Protein AF-A0A6A5UJF0-F1 (afdb_monomer_lite)

Organism: NCBI:txid1447943

Foldseek 3Di:
DCVPPPDDDPVNVVVVVVLVCLCVVQPVNLQVLLVVLLVLLVVLVVLVVVLLVLLVVDPDPVSVVVVVVLVVVNVVSCCVRVVVVVVVVLPPPDDDPPDPDPNNCVPPVNVVDDCDRCNVVSSCSVVSVVSSLLSLQSLLVSLLSSCVPVVLLLQVLLVLLAVCLVPVPPDDDVLNVVSCLLDDQCLSQVHHRDNHLVSSLVSSCVSVQDDPVVVPDDDDPDDDDDRDRRPSDRCVLSAQPLVVLVVVLVVCCVPPVDDSPCSVVSLLVCQQDLVNLLSLCVLVVHDPVVSVVSNVVLHQPPVDRRDPVSSVVSVVSSCVSNVCNSPRNSSVVSVVSVVVLVVCVVVLHPPPDDSSVSSSVVSVVSVVVVVVD

Secondary structure (DSSP, 8-state):
-TTTS-S--HHHHHHHHHHHHHHHHHGGGTTHHHHHHHHHHHHHHHHHHHHHHHHHT---HHHHHHHHHHHHHHHHHIIIIIS-HHHHHHH--SPPTT-----GGGSHHHHHS---TTHHHHT-HHHHHHHHHHHHHHHHHHHHHHHHHH-HHHHHHHHHHHHHHH-TTSPP-HHHHHHHHHS-HHHHTTSS--SSHHHHHHHHHHHTT--HHHHS----TT-----PPP----GGGGS-HHHHHHHHHHHHHHHH---STTHHHHHHHHHH-HHHHHHHHHHTT--HHHHHHHHHHH---SSSPPPHHHHHHHHHHHHHHHHHHHHS-HHHHHHHHHHHHHHHHHHT-S-SS-HHHHHHHHHHHHHHHHHH-

Radius of gyration: 25.83 Å; chains: 1; bounding box: 66×44×79 Å

pLDDT: mean 81.33, std 13.25, range [36.53, 97.31]

Sequence (373 aa):
MMFEAKTVPVWTVFCIQILLDIEECLGETISNGFNDLHRHVQRGLAKWSQIEVEAKSTSNKAMIRTHLLQKKFMNDFTKWVLEDYIVAQIRRTAPAKGKKQIPLIKHEVFKRQPIQKGFFLDRHPLRCGLIKYEFSWFLNSAGLAVDNQTRHIHLLPHIYVAARILDPNARSWPDMELAVYRQDPARLFFGGRQDSLAQAKSKFDLALGGSVVNAASNKGSGGKKKKRIPRMRALSKCIASLPSCFLQGKVDMILNSESPDPFVPRLIQFLSEKKNHLQVSRQLNRSDNEAEEYFQKYSTNTGKVPTIDKVLNALTIWFIADQMDLLFNWNELQLTCTATWQDLLKSVGNGKQTAAGLASAALEEAKNNELEG

Structure (mmCIF, N/CA/C/O backbone):
data_AF-A0A6A5UJF0-F1
#
_entry.id   AF-A0A6A5UJF0-F1
#
loop_
_atom_site.group_PDB
_atom_site.id
_atom_site.type_symbol
_atom_site.label_atom_id
_atom_site.label_alt_id
_atom_site.label_comp_id
_atom_site.label_asym_id
_atom_site.label_entity_id
_atom_site.label_seq_id
_atom_site.pdbx_PDB_ins_code
_atom_site.Cartn_x
_atom_site.Cartn_y
_atom_site.Cartn_z
_atom_site.occupancy
_atom_site.B_iso_or_equiv
_atom_site.auth_seq_id
_atom_site.auth_comp_id
_atom_site.auth_asym_id
_atom_site.auth_atom_id
_atom_site.pdbx_PDB_model_num
ATOM 1 N N . MET A 1 1 ? 24.096 12.993 -31.081 1.00 48.50 1 MET A N 1
ATOM 2 C CA . MET A 1 1 ? 24.132 12.906 -29.604 1.00 48.50 1 MET A CA 1
ATOM 3 C C . MET A 1 1 ? 24.964 11.746 -29.050 1.00 48.50 1 MET A C 1
ATOM 5 O O . MET A 1 1 ? 26.025 12.044 -28.529 1.00 48.50 1 MET A O 1
ATOM 9 N N . MET A 1 2 ? 24.603 10.455 -29.161 1.00 36.53 2 MET A N 1
ATOM 10 C CA . MET A 1 2 ? 25.464 9.376 -28.604 1.00 36.53 2 MET A CA 1
ATOM 11 C C . MET A 1 2 ? 26.778 9.169 -29.393 1.00 36.53 2 MET A C 1
ATOM 13 O O . MET A 1 2 ? 27.803 8.830 -28.815 1.00 36.53 2 MET A O 1
ATOM 17 N N . PHE A 1 3 ? 26.773 9.458 -30.700 1.00 46.28 3 PHE A N 1
ATOM 18 C CA . PHE A 1 3 ? 27.952 9.323 -31.568 1.00 46.28 3 PHE A CA 1
ATOM 19 C C . PHE A 1 3 ? 28.941 10.500 -31.506 1.00 46.28 3 PHE A C 1
ATOM 21 O O . PHE A 1 3 ? 30.044 10.389 -32.029 1.00 46.28 3 PHE A O 1
ATOM 28 N N . GLU A 1 4 ? 28.585 11.609 -30.853 1.00 54.88 4 GLU A N 1
ATOM 29 C CA . GLU A 1 4 ? 29.464 12.787 -30.750 1.00 54.88 4 GLU A CA 1
ATOM 30 C C . GLU A 1 4 ? 30.301 12.775 -29.465 1.00 54.88 4 GLU A C 1
ATOM 32 O O . GLU A 1 4 ? 31.436 13.238 -29.467 1.00 54.88 4 GLU A O 1
ATOM 37 N N . ALA A 1 5 ? 29.782 12.198 -28.375 1.00 65.56 5 ALA A N 1
ATOM 38 C CA . ALA A 1 5 ? 30.413 12.273 -27.056 1.00 65.56 5 ALA A CA 1
ATOM 39 C C . ALA A 1 5 ? 31.541 11.246 -26.812 1.00 65.56 5 ALA A C 1
ATOM 41 O O . ALA A 1 5 ? 32.163 11.300 -25.753 1.00 65.56 5 ALA A O 1
ATOM 42 N N . LYS A 1 6 ? 31.789 10.294 -27.734 1.00 76.69 6 LYS A N 1
ATOM 43 C CA . LYS A 1 6 ? 32.747 9.157 -27.619 1.00 76.69 6 LYS A CA 1
ATOM 44 C C . LYS A 1 6 ? 32.718 8.378 -26.285 1.00 76.69 6 LYS A C 1
ATOM 46 O O . LYS A 1 6 ? 33.591 7.557 -26.030 1.00 76.69 6 LYS A O 1
ATOM 51 N N . THR A 1 7 ? 31.722 8.608 -25.440 1.00 83.12 7 THR A N 1
ATOM 52 C CA . THR A 1 7 ? 31.581 8.036 -24.105 1.00 83.12 7 THR A CA 1
ATOM 53 C C . THR A 1 7 ? 30.199 7.412 -24.018 1.00 83.12 7 THR A C 1
ATOM 55 O O . THR A 1 7 ? 29.194 8.040 -24.356 1.00 83.12 7 THR A O 1
ATOM 58 N N . VAL A 1 8 ? 30.144 6.140 -23.625 1.00 83.88 8 VAL A N 1
ATOM 59 C CA . VAL A 1 8 ? 28.876 5.439 -23.409 1.00 83.88 8 VAL A CA 1
ATOM 60 C C . VAL A 1 8 ? 28.390 5.801 -22.007 1.00 83.88 8 VAL A C 1
ATOM 62 O O . VAL A 1 8 ? 29.116 5.552 -21.041 1.00 83.88 8 VAL A O 1
ATOM 65 N N . PRO A 1 9 ? 27.193 6.387 -21.850 1.00 83.50 9 PRO A N 1
ATOM 66 C CA . PRO A 1 9 ? 26.675 6.686 -20.525 1.00 83.50 9 PRO A CA 1
ATOM 67 C C . PRO A 1 9 ? 26.477 5.405 -19.707 1.00 83.50 9 PRO A C 1
ATOM 69 O O . PRO A 1 9 ? 25.956 4.411 -20.213 1.00 83.50 9 PRO A O 1
ATOM 72 N N . VAL A 1 10 ? 26.827 5.440 -18.418 1.00 80.44 10 VAL A N 1
ATOM 73 C CA . VAL A 1 10 ? 26.705 4.280 -17.508 1.00 80.44 10 VAL A CA 1
ATOM 74 C C . VAL A 1 10 ? 25.281 3.717 -17.478 1.00 80.44 10 VAL A C 1
ATOM 76 O O . VAL A 1 10 ? 25.097 2.503 -17.499 1.00 80.44 10 VAL A O 1
ATOM 79 N N . TRP A 1 11 ? 24.258 4.578 -17.498 1.00 80.56 11 TRP A N 1
ATOM 80 C CA . TRP A 1 11 ? 22.861 4.134 -17.527 1.00 80.56 11 TRP A CA 1
ATOM 81 C C . TRP A 1 11 ? 22.524 3.339 -18.794 1.00 80.56 11 TRP A C 1
ATOM 83 O O . TRP A 1 11 ? 21.686 2.447 -18.746 1.00 80.56 11 TRP A O 1
ATOM 93 N N . THR A 1 12 ? 23.184 3.620 -19.921 1.00 86.81 12 THR A N 1
ATOM 94 C CA . THR A 1 12 ? 22.976 2.878 -21.168 1.00 86.81 12 THR A CA 1
ATOM 95 C C . THR A 1 12 ? 23.548 1.472 -21.061 1.00 86.81 12 THR A C 1
ATOM 97 O O . THR A 1 12 ? 22.858 0.518 -21.410 1.00 86.81 12 THR A O 1
ATOM 100 N N . VAL A 1 13 ? 24.766 1.340 -20.523 1.00 91.00 13 VAL A N 1
ATOM 101 C CA . VAL A 1 13 ? 25.390 0.032 -20.252 1.00 91.00 13 VAL A CA 1
ATOM 102 C C . VAL A 1 13 ? 24.502 -0.788 -19.319 1.00 91.00 13 VAL A C 1
ATOM 104 O O . VAL A 1 13 ? 24.194 -1.934 -19.619 1.00 91.00 13 VAL A O 1
ATOM 107 N N . PHE A 1 14 ? 24.013 -0.173 -18.241 1.00 88.25 14 PHE A N 1
ATOM 108 C CA . PHE A 1 14 ? 23.104 -0.817 -17.295 1.00 88.25 14 PHE A CA 1
ATOM 109 C C . PHE A 1 14 ? 21.791 -1.281 -17.945 1.00 88.25 14 PHE A C 1
ATOM 111 O O . PHE A 1 14 ? 21.365 -2.411 -17.729 1.00 88.25 14 PHE A O 1
ATOM 118 N N . CYS A 1 15 ? 21.154 -0.445 -18.774 1.00 88.31 15 CYS A N 1
ATOM 119 C CA . CYS A 1 15 ? 19.937 -0.835 -19.488 1.00 88.31 15 CYS A CA 1
ATOM 120 C C . CYS A 1 15 ? 20.173 -1.999 -20.456 1.00 88.31 15 CYS A C 1
ATOM 122 O O . CYS A 1 15 ? 19.327 -2.884 -20.540 1.00 88.31 15 CYS A O 1
ATOM 124 N N . ILE A 1 16 ? 21.298 -2.003 -21.179 1.00 92.44 16 ILE A N 1
ATOM 125 C CA . ILE A 1 16 ? 21.657 -3.109 -22.076 1.00 92.44 16 ILE A CA 1
ATOM 126 C C . ILE A 1 16 ? 21.888 -4.384 -21.267 1.00 92.44 16 ILE A C 1
ATOM 128 O O . ILE A 1 16 ? 21.340 -5.418 -21.630 1.00 92.44 16 ILE A O 1
ATOM 132 N N . GLN A 1 17 ? 22.622 -4.300 -20.155 1.00 95.12 17 GLN A N 1
ATOM 133 C CA . GLN A 1 17 ? 22.862 -5.447 -19.283 1.00 95.12 17 GLN A CA 1
ATOM 134 C C . GLN A 1 17 ? 21.547 -6.045 -18.774 1.00 95.12 17 GLN A C 1
ATOM 136 O O . GLN A 1 17 ? 21.331 -7.233 -18.946 1.00 95.12 17 GLN A O 1
ATOM 141 N N . ILE A 1 18 ? 20.617 -5.221 -18.272 1.00 93.50 18 ILE A N 1
ATOM 142 C CA . ILE A 1 18 ? 19.289 -5.695 -17.846 1.00 93.50 18 ILE A CA 1
ATOM 143 C C . ILE A 1 18 ? 18.559 -6.429 -18.973 1.00 93.50 18 ILE A C 1
ATOM 145 O O . ILE A 1 18 ? 17.896 -7.429 -18.719 1.00 93.50 18 ILE A O 1
ATOM 149 N N . LEU A 1 19 ? 18.616 -5.914 -20.205 1.00 92.81 19 LEU A N 1
ATOM 150 C CA . LEU A 1 19 ? 17.941 -6.553 -21.335 1.00 92.81 19 LEU A CA 1
ATOM 151 C C . LEU A 1 19 ? 18.551 -7.922 -21.647 1.00 92.81 19 LEU A C 1
ATOM 153 O O . LEU A 1 19 ? 17.801 -8.866 -21.870 1.00 92.81 19 LEU A O 1
ATOM 157 N N . LEU A 1 20 ? 19.881 -8.027 -21.629 1.00 94.94 20 LEU A N 1
ATOM 158 C CA . LEU A 1 20 ? 20.582 -9.295 -21.831 1.00 94.94 20 LEU A CA 1
ATOM 159 C C . LEU A 1 20 ? 20.280 -10.282 -20.696 1.00 94.94 20 LEU A C 1
ATOM 161 O O . LEU A 1 20 ? 19.906 -11.416 -20.975 1.00 94.94 20 LEU A O 1
ATOM 165 N N . ASP A 1 21 ? 20.337 -9.828 -19.442 1.00 96.25 21 ASP A N 1
ATOM 166 C CA . ASP A 1 21 ? 20.053 -10.648 -18.260 1.00 96.25 21 ASP A CA 1
ATOM 167 C C . ASP A 1 21 ? 18.612 -11.173 -18.266 1.00 96.25 21 ASP A C 1
ATOM 169 O O . ASP A 1 21 ? 18.362 -12.315 -17.893 1.00 96.25 21 ASP A O 1
ATOM 173 N N . ILE A 1 22 ? 17.642 -10.353 -18.688 1.00 94.81 22 ILE A N 1
ATOM 1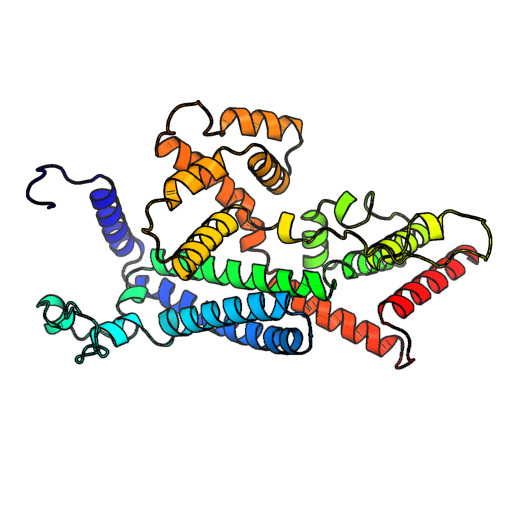74 C CA . ILE A 1 22 ? 16.239 -10.767 -18.808 1.00 94.81 22 ILE A CA 1
ATOM 175 C C . ILE A 1 22 ? 16.103 -11.921 -19.805 1.00 94.81 22 ILE A C 1
ATOM 177 O O . ILE A 1 22 ? 15.437 -12.908 -19.491 1.00 94.81 22 ILE A O 1
ATOM 181 N N . GLU A 1 23 ? 16.711 -11.796 -20.985 1.00 93.12 23 GLU A N 1
ATOM 182 C CA . GLU A 1 23 ? 16.658 -12.832 -22.021 1.00 93.12 23 GLU A CA 1
ATOM 183 C C . GLU A 1 23 ? 17.382 -14.108 -21.561 1.00 93.12 23 GLU A C 1
ATOM 185 O O . GLU A 1 23 ? 16.839 -15.201 -21.703 1.00 93.12 23 GLU A O 1
ATOM 190 N N . GLU A 1 24 ? 18.559 -13.982 -20.939 1.00 96.31 24 GLU A N 1
ATOM 191 C CA . GLU A 1 24 ? 19.353 -15.118 -20.453 1.00 96.31 24 GLU A CA 1
ATOM 192 C C . GLU A 1 24 ? 18.680 -15.856 -19.286 1.00 96.31 24 GLU A C 1
ATOM 194 O O . GLU A 1 24 ? 18.583 -17.082 -19.297 1.00 96.31 24 GLU A O 1
ATOM 199 N N . CYS A 1 25 ? 18.192 -15.128 -18.278 1.00 96.25 25 CYS A N 1
ATOM 200 C CA . CYS A 1 25 ? 17.635 -15.731 -17.066 1.00 96.25 25 CYS A CA 1
ATOM 201 C C . CYS A 1 25 ? 16.208 -16.252 -17.246 1.00 96.25 25 CYS A C 1
ATOM 203 O O . CYS A 1 25 ? 15.836 -17.233 -16.602 1.00 96.25 25 CYS A O 1
ATOM 205 N N . LEU A 1 26 ? 15.378 -15.576 -18.046 1.00 95.31 26 LEU A N 1
ATOM 206 C CA . LEU A 1 26 ? 13.960 -15.929 -18.168 1.00 95.31 26 LEU A CA 1
ATOM 207 C C . LEU A 1 26 ? 13.660 -16.725 -19.436 1.00 95.31 26 LEU A C 1
ATOM 209 O O . LEU A 1 26 ? 12.735 -17.542 -19.403 1.00 95.31 26 LEU A O 1
ATOM 213 N N . GLY A 1 27 ? 14.408 -16.514 -20.524 1.00 93.62 27 GLY A N 1
ATOM 214 C CA . GLY A 1 27 ? 14.228 -17.212 -21.796 1.00 93.62 27 GLY A CA 1
ATOM 215 C C . GLY A 1 27 ? 12.758 -17.306 -22.215 1.00 93.62 27 GLY A C 1
ATOM 216 O O . GLY A 1 27 ? 12.047 -16.308 -22.325 1.00 93.62 27 GLY A O 1
ATOM 217 N N . GLU A 1 28 ? 12.263 -18.534 -22.369 1.00 94.62 28 GLU A N 1
ATOM 218 C CA . GLU A 1 28 ? 10.881 -18.822 -22.784 1.00 94.62 28 GLU A CA 1
ATOM 219 C C . GLU A 1 28 ? 9.811 -18.324 -21.794 1.00 94.62 28 GLU A C 1
ATOM 221 O O . GLU A 1 28 ? 8.653 -18.119 -22.163 1.00 94.62 28 GLU A O 1
ATOM 226 N N . THR A 1 29 ? 10.183 -18.085 -20.535 1.00 96.25 29 THR A N 1
ATOM 227 C CA . THR A 1 29 ? 9.264 -17.646 -19.475 1.00 96.25 29 THR A CA 1
ATOM 228 C C . THR A 1 29 ? 9.143 -16.127 -19.347 1.00 96.25 29 THR A C 1
ATOM 230 O O . THR A 1 29 ? 8.420 -15.646 -18.471 1.00 96.25 29 THR A O 1
ATOM 233 N N . ILE A 1 30 ? 9.790 -15.354 -20.228 1.00 95.25 30 ILE A N 1
ATOM 234 C CA . ILE A 1 30 ? 9.775 -13.880 -20.211 1.00 95.25 30 ILE A CA 1
ATOM 235 C C . ILE A 1 30 ? 8.350 -13.290 -20.167 1.00 95.25 30 ILE A C 1
ATOM 237 O O . ILE A 1 30 ? 8.086 -12.333 -19.431 1.00 95.25 30 ILE A O 1
ATOM 241 N N . SER A 1 31 ? 7.405 -13.937 -20.858 1.00 94.81 31 SER A N 1
ATOM 242 C CA . SER A 1 31 ? 5.992 -13.539 -20.958 1.00 94.81 31 SER A CA 1
ATOM 243 C C . SER A 1 31 ? 5.200 -13.679 -19.651 1.00 94.81 31 SER A C 1
ATOM 245 O O . SER A 1 31 ? 4.162 -13.031 -19.461 1.00 94.81 31 SER A O 1
ATOM 247 N N . ASN A 1 32 ? 5.687 -14.472 -18.689 1.00 95.81 32 ASN A N 1
ATOM 248 C CA . ASN A 1 32 ? 5.002 -14.686 -17.411 1.00 95.81 32 ASN A CA 1
ATOM 249 C C . ASN A 1 32 ? 4.810 -13.378 -16.639 1.00 95.81 32 ASN A C 1
ATOM 251 O O . ASN A 1 32 ? 3.760 -13.176 -16.029 1.00 95.81 32 ASN A O 1
ATOM 255 N N . GLY A 1 33 ? 5.775 -12.454 -16.719 1.00 95.62 33 GLY A N 1
ATOM 256 C CA . GLY A 1 33 ? 5.670 -11.148 -16.067 1.00 95.62 33 GLY A CA 1
ATOM 257 C C . GLY A 1 33 ? 4.473 -10.331 -16.566 1.00 95.62 33 GLY A C 1
ATOM 258 O O . GLY A 1 33 ? 3.772 -9.702 -15.767 1.00 95.62 33 GLY A O 1
ATOM 259 N N . PHE A 1 34 ? 4.196 -10.377 -17.871 1.00 95.75 34 PHE A N 1
ATOM 260 C CA . PHE A 1 34 ? 3.045 -9.696 -18.459 1.00 95.75 34 PHE A CA 1
ATOM 261 C C . PHE A 1 34 ? 1.727 -10.393 -18.110 1.00 95.75 34 PHE A C 1
ATOM 263 O O . PHE A 1 34 ? 0.783 -9.724 -17.686 1.00 95.75 34 PHE A O 1
ATOM 270 N N . ASN A 1 35 ? 1.674 -11.725 -18.192 1.00 96.19 35 ASN A N 1
ATOM 271 C CA . ASN A 1 35 ? 0.497 -12.507 -17.798 1.00 96.19 35 ASN A CA 1
ATOM 272 C C . ASN A 1 35 ? 0.117 -12.268 -16.328 1.00 96.19 35 ASN A C 1
ATOM 274 O O . ASN A 1 35 ? -1.059 -12.093 -15.988 1.00 96.19 35 ASN A O 1
ATOM 278 N N . ASP A 1 36 ? 1.111 -12.208 -15.445 1.00 97.06 36 ASP A N 1
ATOM 279 C CA . ASP A 1 36 ? 0.928 -11.890 -14.032 1.00 97.06 36 ASP A CA 1
ATOM 280 C C . ASP A 1 36 ? 0.406 -10.476 -13.821 1.00 97.06 36 ASP A C 1
ATOM 282 O O . ASP A 1 36 ? -0.544 -10.282 -13.057 1.00 97.06 36 ASP A O 1
ATOM 286 N N . LEU A 1 37 ? 0.994 -9.490 -14.502 1.00 97.00 37 LEU A N 1
ATOM 287 C CA . LEU A 1 37 ? 0.527 -8.110 -14.443 1.00 97.00 37 LEU A CA 1
ATOM 288 C C . LEU A 1 37 ? -0.924 -7.997 -14.931 1.00 97.00 37 LEU A C 1
ATOM 290 O O . LEU A 1 37 ? -1.740 -7.362 -14.264 1.00 97.00 37 LEU A O 1
ATOM 294 N N . HIS A 1 38 ? -1.262 -8.632 -16.052 1.00 96.31 38 HIS A N 1
ATOM 295 C CA . HIS A 1 38 ? -2.601 -8.591 -16.633 1.00 96.31 38 HIS A CA 1
ATOM 296 C C . HIS A 1 38 ? -3.646 -9.155 -15.662 1.00 96.31 38 HIS A C 1
ATOM 298 O O . HIS A 1 38 ? -4.630 -8.481 -15.345 1.00 96.31 38 HIS A O 1
ATOM 304 N N . ARG A 1 39 ? -3.397 -10.350 -15.104 1.00 97.31 39 ARG A N 1
ATOM 305 C CA . ARG A 1 39 ? -4.269 -10.964 -14.086 1.00 97.31 39 ARG A CA 1
ATOM 306 C C . ARG A 1 39 ? -4.398 -10.087 -12.841 1.00 97.31 39 ARG A C 1
ATOM 308 O O . ARG A 1 39 ? -5.492 -9.953 -12.291 1.00 97.31 39 ARG A O 1
ATOM 315 N N . HIS A 1 40 ? -3.293 -9.491 -12.394 1.00 96.44 40 HIS A N 1
ATOM 316 C CA . HIS A 1 40 ? -3.263 -8.623 -11.216 1.00 96.44 40 HIS A CA 1
ATOM 317 C C . HIS A 1 40 ? -4.112 -7.364 -11.412 1.00 96.44 40 HIS A C 1
ATOM 319 O O . HIS A 1 40 ? -4.952 -7.052 -10.567 1.00 96.44 40 HIS A O 1
ATOM 325 N N . VAL A 1 41 ? -3.962 -6.689 -12.556 1.00 96.56 41 VAL A N 1
ATOM 326 C CA . VAL A 1 41 ? -4.741 -5.490 -12.894 1.00 96.56 41 VAL A CA 1
ATOM 327 C C . VAL A 1 41 ? -6.225 -5.815 -13.041 1.00 96.56 41 VAL A C 1
ATOM 329 O O . VAL A 1 41 ? -7.053 -5.112 -12.467 1.00 96.56 41 VAL A O 1
ATOM 332 N N . GLN A 1 42 ? -6.583 -6.911 -13.715 1.00 96.44 42 GLN A N 1
ATOM 333 C CA . GLN A 1 42 ? -7.983 -7.340 -13.840 1.00 96.44 42 GLN A CA 1
ATOM 334 C C . GLN A 1 42 ? -8.647 -7.576 -12.478 1.00 96.44 42 GLN A C 1
ATOM 336 O O . GLN A 1 42 ? -9.730 -7.050 -12.215 1.00 96.44 42 GLN A O 1
ATOM 341 N N . ARG A 1 43 ? -7.989 -8.327 -11.583 1.00 95.56 43 ARG A N 1
ATOM 342 C CA . ARG A 1 43 ? -8.505 -8.583 -10.227 1.00 95.56 43 ARG A CA 1
ATOM 343 C C . ARG A 1 43 ? -8.634 -7.293 -9.421 1.00 95.56 43 ARG A C 1
ATOM 345 O O . ARG A 1 43 ? -9.640 -7.092 -8.746 1.00 95.56 43 ARG A O 1
ATOM 352 N N . GLY A 1 44 ? -7.639 -6.414 -9.502 1.00 94.44 44 GLY A N 1
ATOM 353 C CA . GLY A 1 44 ? -7.670 -5.133 -8.804 1.00 94.44 44 GLY A CA 1
ATOM 354 C C . GLY A 1 44 ? -8.771 -4.196 -9.299 1.00 94.44 44 GLY A C 1
ATOM 355 O O . GLY A 1 44 ? -9.429 -3.558 -8.484 1.00 94.44 44 GLY A O 1
ATOM 356 N N . LEU A 1 45 ? -9.032 -4.151 -10.610 1.00 94.19 45 LEU A N 1
ATOM 357 C CA . LEU A 1 45 ? -10.133 -3.370 -11.187 1.00 94.19 45 LEU A CA 1
ATOM 358 C C . LEU A 1 45 ? -11.504 -3.892 -10.737 1.00 94.19 45 LEU A C 1
ATOM 360 O O . LEU A 1 45 ? -12.383 -3.095 -10.410 1.00 94.19 45 LEU A O 1
ATOM 364 N N . ALA A 1 46 ? -11.676 -5.216 -10.655 1.00 92.38 46 ALA A N 1
ATOM 365 C CA . ALA A 1 46 ? -12.899 -5.810 -10.119 1.00 92.38 46 ALA A CA 1
ATOM 366 C C . ALA A 1 46 ? -13.139 -5.376 -8.663 1.00 92.38 46 ALA A C 1
ATOM 368 O O . ALA A 1 46 ? -14.238 -4.941 -8.322 1.00 92.38 46 ALA A O 1
ATOM 369 N N . LYS A 1 47 ? -12.097 -5.394 -7.822 1.00 90.06 47 LYS A N 1
ATOM 370 C CA . LYS A 1 47 ? -12.174 -4.921 -6.428 1.00 90.06 47 LYS A CA 1
ATOM 371 C C . LYS A 1 47 ? -12.435 -3.418 -6.329 1.00 90.06 47 LYS A C 1
ATOM 373 O O . LYS A 1 47 ? -13.253 -2.981 -5.528 1.00 90.06 47 LYS A O 1
ATOM 378 N N . TRP A 1 48 ? -11.791 -2.621 -7.178 1.00 89.50 48 TRP A N 1
ATOM 379 C CA . TRP A 1 48 ? -11.993 -1.173 -7.233 1.00 89.50 48 TRP A CA 1
ATOM 380 C C . TRP A 1 48 ? -13.444 -0.780 -7.504 1.00 89.50 48 TRP A C 1
ATOM 382 O O . TRP A 1 48 ? -13.938 0.178 -6.914 1.00 89.50 48 TRP A O 1
ATOM 392 N N . SER A 1 49 ? -14.145 -1.534 -8.355 1.00 88.00 49 SER A N 1
ATOM 393 C CA . SER A 1 49 ? -15.553 -1.259 -8.654 1.00 88.00 49 SER A CA 1
ATOM 394 C C . SER A 1 49 ? -16.451 -1.307 -7.409 1.00 88.00 49 SER A C 1
ATOM 396 O O . SER A 1 49 ? -17.392 -0.522 -7.317 1.00 88.00 49 SER A O 1
ATOM 398 N N . GLN A 1 50 ? -16.117 -2.145 -6.421 1.00 85.19 50 GLN A N 1
ATOM 399 C CA . GLN A 1 50 ? -16.843 -2.238 -5.149 1.00 85.19 50 GLN A CA 1
ATOM 400 C C . GLN A 1 50 ? -16.635 -0.970 -4.307 1.00 85.19 50 GLN A C 1
ATOM 402 O O . GLN A 1 50 ? -17.586 -0.399 -3.782 1.00 85.19 50 GLN A O 1
ATOM 407 N N . ILE A 1 51 ? -15.403 -0.459 -4.278 1.00 79.12 51 ILE A N 1
ATOM 408 C CA . ILE A 1 51 ? -15.035 0.768 -3.557 1.00 79.12 51 ILE A CA 1
ATOM 409 C C . ILE A 1 51 ? -15.624 2.017 -4.216 1.00 79.12 51 ILE A C 1
ATOM 411 O O . ILE A 1 51 ? -16.031 2.956 -3.532 1.00 79.12 51 ILE A O 1
ATOM 415 N N . GLU A 1 52 ? -15.690 2.057 -5.550 1.00 79.69 52 GLU A N 1
ATOM 416 C CA . GLU A 1 52 ? -16.281 3.183 -6.280 1.00 79.69 52 GLU A CA 1
ATOM 417 C C . GLU A 1 52 ? -17.757 3.398 -5.904 1.00 79.69 52 GLU A C 1
ATOM 419 O O . GLU A 1 52 ? -18.210 4.545 -5.865 1.00 79.69 52 GLU A O 1
ATOM 424 N N . VAL A 1 53 ? -18.500 2.330 -5.596 1.00 77.06 53 VAL A N 1
ATOM 425 C CA . VAL A 1 53 ? -19.895 2.428 -5.137 1.00 77.06 53 VAL A CA 1
ATOM 426 C C . VAL A 1 53 ? -19.975 3.156 -3.794 1.00 77.06 53 VAL A C 1
ATOM 428 O O . VAL A 1 53 ? -20.751 4.103 -3.663 1.00 77.06 53 VAL A O 1
ATOM 431 N N . GLU A 1 54 ? -19.123 2.792 -2.836 1.00 71.25 54 GLU A N 1
ATOM 432 C CA . GLU A 1 54 ? -19.062 3.433 -1.514 1.00 71.25 54 GLU A CA 1
ATOM 433 C C . GLU A 1 54 ? -18.574 4.885 -1.590 1.00 71.25 54 GLU A C 1
ATOM 435 O O . GLU A 1 54 ? -19.024 5.760 -0.849 1.00 71.25 54 GLU A O 1
ATOM 440 N N . ALA A 1 55 ? -17.662 5.179 -2.518 1.00 70.69 55 ALA A N 1
ATOM 441 C CA . ALA A 1 55 ? -17.147 6.529 -2.691 1.00 70.69 55 ALA A CA 1
ATOM 442 C C . ALA A 1 55 ? -18.206 7.508 -3.221 1.00 70.69 55 ALA A C 1
ATOM 444 O O . ALA A 1 55 ? -18.236 8.676 -2.825 1.00 70.69 55 ALA A O 1
ATOM 445 N N . LYS A 1 56 ? -19.094 7.041 -4.105 1.00 73.50 56 LYS A N 1
ATOM 446 C CA . LYS A 1 56 ? -20.133 7.871 -4.736 1.00 73.50 56 LYS A CA 1
ATOM 447 C C . LYS A 1 56 ? -21.229 8.324 -3.776 1.00 73.50 56 LYS A C 1
ATOM 449 O O . LYS A 1 56 ? -21.866 9.337 -4.052 1.00 73.50 56 LYS A O 1
ATOM 454 N N . SER A 1 57 ? -21.443 7.632 -2.657 1.00 71.25 57 SER A N 1
ATOM 455 C CA . SER A 1 57 ? -22.468 8.018 -1.678 1.00 71.25 57 SER A CA 1
ATOM 456 C C . SER A 1 57 ? -22.075 9.216 -0.804 1.00 71.25 57 SER A C 1
ATOM 458 O O . SER A 1 57 ? -22.884 9.685 -0.007 1.00 71.25 57 SER A O 1
ATOM 460 N N . THR A 1 58 ? -20.854 9.739 -0.941 1.00 70.75 58 THR A N 1
ATOM 461 C CA . THR A 1 58 ? -20.346 10.836 -0.108 1.00 70.75 58 THR A CA 1
ATOM 462 C C . THR A 1 58 ? -20.476 12.204 -0.788 1.00 70.75 58 THR A C 1
ATOM 464 O O . THR A 1 58 ? -20.100 12.394 -1.941 1.00 70.75 58 THR A O 1
ATOM 467 N N . SER A 1 59 ? -20.927 13.217 -0.037 1.00 71.31 59 SER A N 1
ATOM 468 C CA . SER A 1 59 ? -21.075 14.613 -0.496 1.00 71.31 59 SER A CA 1
ATOM 469 C C . SER A 1 59 ? -19.811 15.484 -0.344 1.00 71.31 59 SER A C 1
ATOM 471 O O . SER A 1 59 ? -19.821 16.684 -0.630 1.00 71.31 59 SER A O 1
ATOM 473 N N . ASN A 1 60 ? -18.694 14.911 0.112 1.00 79.81 60 ASN A N 1
ATOM 474 C CA . ASN A 1 60 ? -17.459 15.641 0.393 1.00 79.81 60 ASN A CA 1
ATOM 475 C C . ASN A 1 60 ? -16.687 15.999 -0.895 1.00 79.81 60 ASN A C 1
ATOM 477 O O . ASN A 1 60 ? -16.110 15.135 -1.554 1.00 79.81 60 ASN A O 1
ATOM 481 N N . LYS A 1 61 ? -16.582 17.296 -1.216 1.00 78.69 61 LYS A N 1
ATOM 482 C CA . LYS A 1 61 ? -15.863 17.801 -2.407 1.00 78.69 61 LYS A CA 1
ATOM 483 C C . LYS A 1 61 ? -14.400 17.348 -2.498 1.00 78.69 61 LYS A C 1
ATOM 485 O O . LYS A 1 61 ? -13.920 17.071 -3.596 1.00 78.69 61 LYS A O 1
ATOM 490 N N . ALA A 1 62 ? -13.686 17.268 -1.372 1.00 72.88 62 ALA A N 1
ATOM 491 C CA . ALA A 1 62 ? -12.295 16.816 -1.366 1.00 72.88 62 ALA A CA 1
ATOM 492 C C . ALA A 1 62 ? -12.190 15.343 -1.790 1.00 72.88 62 ALA A C 1
ATOM 494 O O . ALA A 1 62 ? -11.287 14.983 -2.543 1.00 72.88 62 ALA A O 1
ATOM 495 N N . MET A 1 63 ? -13.160 14.516 -1.385 1.00 72.50 63 MET A N 1
ATOM 496 C CA . MET A 1 63 ? -13.243 13.127 -1.828 1.00 72.50 63 MET A CA 1
ATOM 497 C C . MET A 1 63 ? -13.515 13.037 -3.320 1.00 72.50 63 MET A C 1
ATOM 499 O O . MET A 1 63 ? -12.836 12.271 -3.990 1.00 72.50 63 MET A O 1
ATOM 503 N N . ILE A 1 64 ? -14.466 13.815 -3.843 1.00 78.56 64 ILE A N 1
ATOM 504 C CA . ILE A 1 64 ? -14.795 13.787 -5.273 1.00 78.56 64 ILE A CA 1
ATOM 505 C C . ILE A 1 64 ? -13.528 14.029 -6.099 1.00 78.56 64 ILE A C 1
ATOM 507 O O . ILE A 1 64 ? -13.255 13.289 -7.040 1.00 78.56 64 ILE A O 1
ATOM 511 N N . ARG A 1 65 ? -12.693 15.001 -5.706 1.00 78.62 65 ARG A N 1
ATOM 512 C CA . ARG A 1 65 ? -11.410 15.255 -6.376 1.00 78.62 65 ARG A CA 1
ATOM 513 C C . ARG A 1 65 ? -10.462 14.055 -6.300 1.00 78.62 65 ARG A C 1
ATOM 515 O O . ARG A 1 65 ? -9.925 13.652 -7.330 1.00 78.62 65 ARG A O 1
ATOM 522 N N . THR A 1 66 ? -10.254 13.489 -5.111 1.00 78.06 66 THR A N 1
ATOM 523 C CA . THR A 1 66 ? -9.393 12.308 -4.927 1.00 78.06 66 THR A CA 1
ATOM 524 C C . THR A 1 66 ? -9.900 11.119 -5.742 1.00 78.06 66 THR A C 1
ATOM 526 O O . THR A 1 66 ? -9.121 10.474 -6.436 1.00 78.06 66 THR A O 1
ATOM 529 N N . HIS A 1 67 ? -11.210 10.888 -5.741 1.00 82.12 67 HIS A N 1
ATOM 530 C CA . HIS A 1 67 ? -11.864 9.823 -6.488 1.00 82.12 67 HIS A CA 1
ATOM 531 C C . HIS A 1 67 ? -11.732 10.009 -8.006 1.00 82.12 67 HIS A C 1
ATOM 533 O O . HIS A 1 67 ? -11.448 9.055 -8.723 1.00 82.12 67 HIS A O 1
ATOM 539 N N . LEU A 1 68 ? -11.869 11.236 -8.518 1.00 83.75 68 LEU A N 1
ATOM 540 C CA . LEU A 1 68 ? -11.660 11.530 -9.940 1.00 83.75 68 LEU A CA 1
ATOM 541 C C . LEU A 1 68 ? -10.213 11.269 -10.374 1.00 83.75 68 LEU A C 1
ATOM 543 O O . LEU A 1 68 ? -9.990 10.693 -11.441 1.00 83.75 68 LEU A O 1
ATOM 547 N N . LEU A 1 69 ? -9.233 11.653 -9.549 1.00 81.75 69 LEU A N 1
ATOM 548 C CA . LEU A 1 69 ? -7.827 11.322 -9.795 1.00 81.75 69 LEU A CA 1
ATOM 549 C C . LEU A 1 69 ? -7.624 9.808 -9.797 1.00 81.75 69 LEU A C 1
ATOM 551 O O . LEU A 1 69 ? -7.012 9.274 -10.718 1.00 81.75 69 LEU A O 1
ATOM 555 N N . GLN A 1 70 ? -8.196 9.115 -8.814 1.00 85.19 70 GLN A N 1
ATOM 556 C CA . GLN A 1 70 ? -8.118 7.665 -8.718 1.00 85.19 70 GLN A CA 1
ATOM 557 C C . GLN A 1 70 ? -8.707 6.971 -9.951 1.00 85.19 70 GLN A C 1
ATOM 559 O O . GLN A 1 70 ? -8.062 6.127 -10.569 1.00 85.19 70 GLN A O 1
ATOM 564 N N . LYS A 1 71 ? -9.894 7.393 -10.381 1.00 89.06 71 LYS A N 1
ATOM 565 C CA . LYS A 1 71 ? -10.545 6.893 -11.591 1.00 89.06 71 LYS A CA 1
ATOM 566 C C . LYS A 1 71 ? -9.700 7.122 -12.842 1.00 89.06 71 LYS A C 1
ATOM 568 O O . LYS A 1 71 ? -9.618 6.241 -13.695 1.00 89.06 71 LYS A O 1
ATOM 573 N N . LYS A 1 72 ? -9.045 8.283 -12.953 1.00 88.88 72 LYS A N 1
ATOM 574 C CA . LYS A 1 72 ? -8.112 8.563 -14.051 1.00 88.88 72 LYS A CA 1
ATOM 575 C C . LYS A 1 72 ? -6.952 7.563 -14.059 1.00 88.88 72 LYS A C 1
ATOM 577 O O . LYS A 1 72 ? -6.706 6.969 -15.102 1.00 88.88 72 LYS A O 1
ATOM 582 N N . PHE A 1 73 ? -6.308 7.329 -12.914 1.00 89.19 73 PHE A N 1
ATOM 583 C CA . PHE A 1 73 ? -5.232 6.337 -12.808 1.00 89.19 73 PHE A CA 1
ATOM 584 C C . PHE A 1 73 ? -5.703 4.930 -13.191 1.00 89.19 73 PHE A C 1
ATOM 586 O O . PHE A 1 73 ? -5.035 4.260 -13.971 1.00 89.19 73 PHE A O 1
ATOM 593 N N . MET A 1 74 ? -6.881 4.501 -12.730 1.00 91.56 74 MET A N 1
ATOM 594 C CA . MET A 1 74 ? -7.436 3.188 -13.087 1.00 91.56 74 MET A CA 1
ATOM 595 C C . MET A 1 74 ? -7.701 3.043 -14.585 1.00 91.56 74 MET A C 1
ATOM 597 O O . MET A 1 74 ? -7.395 2.004 -15.177 1.00 91.56 74 MET A O 1
ATOM 601 N N . ASN A 1 75 ? -8.202 4.101 -15.223 1.00 92.75 75 ASN A N 1
ATOM 602 C CA . ASN A 1 75 ? -8.358 4.128 -16.674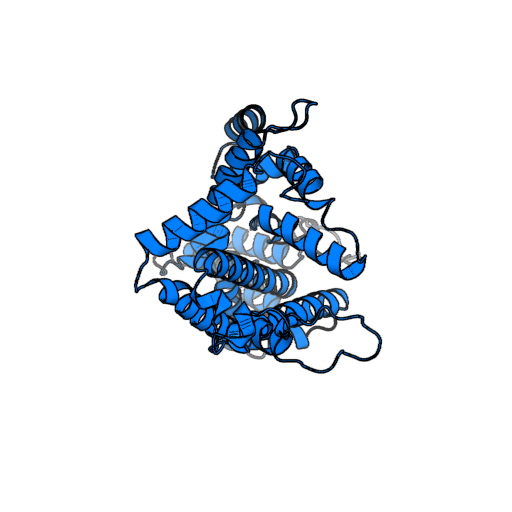 1.00 92.75 75 ASN A CA 1
ATOM 603 C C . ASN A 1 75 ? -7.007 4.060 -17.392 1.00 92.75 75 ASN A C 1
ATOM 605 O O . ASN A 1 75 ? -6.907 3.410 -18.431 1.00 92.75 75 ASN A O 1
ATOM 609 N N . ASP A 1 76 ? -5.971 4.704 -16.857 1.00 91.12 76 ASP A N 1
ATOM 610 C CA . ASP A 1 76 ? -4.627 4.621 -17.419 1.00 91.12 76 ASP A CA 1
ATOM 611 C C . ASP A 1 76 ? -4.089 3.185 -17.299 1.00 91.12 76 ASP A C 1
ATOM 613 O O . ASP A 1 76 ? -3.694 2.613 -18.310 1.00 91.12 76 ASP A O 1
ATOM 617 N N . PHE A 1 77 ? -4.170 2.530 -16.137 1.00 94.00 77 PHE A N 1
ATOM 618 C CA . PHE A 1 77 ? -3.762 1.121 -16.015 1.00 94.00 77 PHE A CA 1
ATOM 619 C C . PHE A 1 77 ? -4.532 0.196 -16.964 1.00 94.00 77 PHE A C 1
ATOM 621 O O . PHE A 1 77 ? -3.924 -0.649 -17.618 1.00 94.00 77 PHE A O 1
ATOM 628 N N . THR A 1 78 ? -5.844 0.396 -17.102 1.00 95.44 78 THR A N 1
ATOM 629 C CA . THR A 1 78 ? -6.679 -0.352 -18.057 1.00 95.44 78 THR A CA 1
ATOM 630 C C . THR A 1 78 ? -6.147 -0.197 -19.481 1.00 95.44 78 THR A C 1
ATOM 632 O O . THR A 1 78 ? -5.864 -1.189 -20.153 1.00 95.44 78 THR A O 1
ATOM 635 N N . LYS A 1 79 ? -5.910 1.045 -19.916 1.00 92.50 79 LYS A N 1
ATOM 636 C CA . LYS A 1 79 ? -5.383 1.349 -21.251 1.00 92.50 79 LYS A CA 1
ATOM 637 C C . LYS A 1 79 ? -4.002 0.743 -21.479 1.00 92.50 79 LYS A C 1
ATOM 639 O O . LYS A 1 79 ? -3.762 0.076 -22.482 1.00 92.50 79 LYS A O 1
ATOM 644 N N . TRP A 1 80 ? -3.075 1.000 -20.560 1.00 91.00 80 TRP A N 1
ATOM 645 C CA . TRP A 1 80 ? -1.675 0.615 -20.710 1.00 91.00 80 TRP A CA 1
ATOM 646 C C . TRP A 1 80 ? -1.466 -0.897 -20.619 1.00 91.00 80 TRP A C 1
ATOM 648 O O . TRP A 1 80 ? -0.602 -1.413 -21.320 1.00 91.00 80 TRP A O 1
ATOM 658 N N . VAL A 1 81 ? -2.243 -1.598 -19.789 1.00 94.50 81 VAL A N 1
ATOM 659 C CA . VAL A 1 81 ? -2.030 -3.024 -19.506 1.00 94.50 81 VAL A CA 1
ATOM 660 C C . VAL A 1 81 ? -3.001 -3.928 -20.266 1.00 94.50 81 VAL A C 1
ATOM 662 O O . VAL A 1 81 ? -2.570 -4.933 -20.823 1.00 94.50 81 VAL A O 1
ATOM 665 N N . LEU A 1 82 ? -4.297 -3.602 -20.303 1.00 94.38 82 LEU A N 1
ATOM 666 C CA . LEU A 1 82 ? -5.331 -4.498 -20.847 1.00 94.38 82 LEU A CA 1
ATOM 667 C C . LEU A 1 82 ? -5.661 -4.204 -22.320 1.00 94.38 82 LEU A C 1
ATOM 669 O O . LEU A 1 82 ? -5.930 -5.121 -23.106 1.00 94.38 82 LEU A O 1
ATOM 673 N N . GLU A 1 83 ? -5.629 -2.925 -22.702 1.00 91.88 83 GLU A N 1
ATOM 674 C CA . GLU A 1 83 ? -5.985 -2.456 -24.052 1.00 91.88 83 GLU A CA 1
ATOM 675 C C . GLU A 1 83 ? -4.776 -2.263 -24.977 1.00 91.88 83 GLU A C 1
ATOM 677 O O . GLU A 1 83 ? -4.949 -1.914 -26.144 1.00 91.88 83 GLU A O 1
ATOM 682 N N . ASP A 1 84 ? -3.561 -2.495 -24.475 1.00 86.31 84 ASP A N 1
ATOM 683 C CA . ASP A 1 84 ? -2.314 -2.354 -25.231 1.00 86.31 84 ASP A CA 1
ATOM 684 C C . ASP A 1 84 ? -2.171 -0.975 -25.910 1.00 86.31 84 ASP A C 1
ATOM 686 O O . ASP A 1 84 ? -1.924 -0.823 -27.113 1.00 86.31 84 ASP A O 1
ATOM 690 N N . TYR A 1 85 ? -2.363 0.074 -25.105 1.00 86.31 85 TYR A N 1
ATOM 691 C CA . TYR A 1 85 ? -2.383 1.461 -25.568 1.00 86.31 85 TYR A CA 1
ATOM 692 C C . TYR A 1 85 ? -1.135 1.863 -26.362 1.00 86.31 85 TYR A C 1
ATOM 694 O O . TYR A 1 85 ? -1.246 2.685 -27.271 1.00 86.31 85 TYR A O 1
ATOM 702 N N . ILE A 1 86 ? 0.036 1.290 -26.062 1.00 81.31 86 ILE A N 1
ATOM 703 C CA . ILE A 1 86 ? 1.282 1.573 -26.789 1.00 81.31 86 ILE A CA 1
ATOM 704 C C . ILE A 1 86 ? 1.147 1.143 -28.247 1.00 81.31 86 ILE A C 1
ATOM 706 O O . ILE A 1 86 ? 1.389 1.946 -29.148 1.00 81.31 86 ILE A O 1
ATOM 710 N N . VAL A 1 87 ? 0.703 -0.090 -28.492 1.00 81.75 87 VAL A N 1
ATOM 711 C CA . VAL A 1 87 ? 0.502 -0.601 -29.852 1.00 81.75 87 VAL A CA 1
ATOM 712 C C . VAL A 1 87 ? -0.602 0.180 -30.555 1.00 81.75 87 VAL A C 1
ATOM 714 O O . VAL A 1 87 ? -0.446 0.539 -31.722 1.00 81.75 87 VAL A O 1
ATOM 717 N N . ALA A 1 88 ? -1.674 0.537 -29.843 1.00 82.12 88 ALA A N 1
ATOM 718 C CA . ALA A 1 88 ? -2.712 1.408 -30.386 1.00 82.12 88 ALA A CA 1
ATOM 719 C C . ALA A 1 88 ? -2.167 2.797 -30.778 1.00 82.12 88 ALA A C 1
ATOM 721 O O . ALA A 1 88 ? -2.536 3.313 -31.831 1.00 82.12 88 ALA A O 1
ATOM 722 N N . GLN A 1 89 ? -1.273 3.401 -29.982 1.00 78.06 89 GLN A N 1
ATOM 723 C CA . GLN A 1 89 ? -0.624 4.673 -30.330 1.00 78.06 89 GLN A CA 1
ATOM 724 C C . GLN A 1 89 ? 0.317 4.533 -31.514 1.00 78.06 89 GLN A C 1
ATOM 726 O O . GLN A 1 89 ? 0.326 5.410 -32.373 1.00 78.06 89 GLN A O 1
ATOM 731 N N . ILE A 1 90 ? 1.086 3.445 -31.568 1.00 74.81 90 ILE A N 1
ATOM 732 C CA . ILE A 1 90 ? 1.979 3.184 -32.690 1.00 74.81 90 ILE A CA 1
ATOM 733 C C . ILE A 1 90 ? 1.157 3.036 -33.958 1.00 74.81 90 ILE A C 1
ATOM 735 O O . ILE A 1 90 ? 1.501 3.672 -34.932 1.00 74.81 90 ILE A O 1
ATOM 739 N N . ARG A 1 91 ? 0.051 2.284 -33.953 1.00 73.75 91 ARG A N 1
ATOM 740 C CA . ARG A 1 91 ? -0.778 2.038 -35.146 1.00 73.75 91 ARG A CA 1
ATOM 741 C C . ARG A 1 91 ? -1.618 3.233 -35.602 1.00 73.75 91 ARG A C 1
ATOM 743 O O . ARG A 1 91 ? -2.140 3.199 -36.714 1.00 73.75 91 ARG A O 1
ATOM 750 N N . ARG A 1 92 ? -1.786 4.279 -34.785 1.00 70.50 92 ARG A N 1
ATOM 751 C CA . ARG A 1 92 ? -2.517 5.487 -35.200 1.00 70.50 92 ARG A CA 1
ATOM 752 C C . ARG A 1 92 ? -1.743 6.190 -36.317 1.00 70.50 92 ARG A C 1
ATOM 754 O O . ARG A 1 92 ? -0.708 6.803 -36.088 1.00 70.50 92 ARG A O 1
ATOM 761 N N . THR A 1 93 ? -2.272 6.092 -37.533 1.00 55.56 93 THR A N 1
ATOM 762 C CA . THR A 1 93 ? -1.698 6.659 -38.761 1.00 55.56 93 THR A CA 1
ATOM 763 C C . THR A 1 93 ? -2.010 8.144 -38.949 1.00 55.56 93 THR A C 1
ATOM 765 O O . THR A 1 93 ? -1.267 8.833 -39.645 1.00 55.56 93 THR A O 1
ATOM 768 N N . ALA A 1 94 ? -3.077 8.656 -38.327 1.00 54.59 94 ALA A N 1
ATOM 769 C CA . ALA A 1 94 ? -3.482 10.055 -38.429 1.00 54.59 94 ALA A CA 1
ATOM 770 C C . ALA A 1 94 ? -3.112 10.838 -37.155 1.00 54.59 94 ALA A C 1
ATOM 772 O O . ALA A 1 94 ? -3.455 10.396 -36.051 1.00 54.59 94 ALA A O 1
ATOM 773 N N . PRO A 1 95 ? -2.461 12.011 -37.276 1.00 57.25 95 PRO A N 1
ATOM 774 C CA . PRO A 1 95 ? -2.192 12.861 -36.127 1.00 57.25 95 PRO A CA 1
ATOM 775 C C . PRO A 1 95 ? -3.510 13.320 -35.500 1.00 57.25 95 PRO A C 1
ATOM 777 O O . PRO A 1 95 ? -4.447 13.722 -36.194 1.00 57.25 95 PRO A O 1
ATOM 780 N N . ALA A 1 96 ? -3.577 13.317 -34.168 1.00 59.19 96 ALA A N 1
ATOM 781 C CA . ALA A 1 96 ? -4.615 14.069 -33.474 1.00 59.19 96 ALA A CA 1
ATOM 782 C C . ALA A 1 96 ? -4.516 15.541 -33.915 1.00 59.19 96 ALA A C 1
ATOM 784 O O . ALA A 1 96 ? -3.412 16.099 -33.929 1.00 59.19 96 ALA A O 1
ATOM 785 N N . LYS A 1 97 ? -5.649 16.150 -34.301 1.00 58.84 97 LYS A N 1
ATOM 786 C CA . LYS A 1 97 ? -5.712 17.535 -34.805 1.00 58.84 97 LYS A CA 1
ATOM 787 C C . LYS A 1 97 ? -4.815 18.458 -33.963 1.00 58.84 97 LYS A C 1
ATOM 789 O O . LYS A 1 97 ? -5.020 18.587 -32.759 1.00 58.84 97 LYS A O 1
ATOM 794 N N . GLY A 1 98 ? -3.820 19.077 -34.604 1.00 61.59 98 GLY A N 1
ATOM 795 C CA . GLY A 1 98 ? -2.963 20.102 -33.996 1.00 61.59 98 GLY A CA 1
ATOM 796 C C . GLY A 1 98 ? -1.667 19.631 -33.320 1.00 61.59 98 GLY A C 1
ATOM 797 O O . GLY A 1 98 ? -0.944 20.477 -32.804 1.00 61.59 98 GLY A O 1
ATOM 798 N N . LYS A 1 99 ? -1.313 18.336 -33.326 1.00 61.31 99 LYS A N 1
ATOM 799 C CA . LYS A 1 99 ? -0.020 17.866 -32.783 1.00 61.31 99 LYS A CA 1
ATOM 800 C C . LYS A 1 99 ? 0.909 17.353 -33.888 1.00 61.31 99 LYS A C 1
ATOM 802 O O . LYS A 1 99 ? 0.550 16.437 -34.624 1.00 61.31 99 LYS A O 1
ATOM 807 N N . LYS A 1 100 ? 2.127 17.913 -33.980 1.00 54.12 100 LYS A N 1
ATOM 808 C CA . LYS A 1 100 ? 3.225 17.360 -34.795 1.00 54.12 100 LYS A CA 1
ATOM 809 C C . LYS A 1 100 ? 3.644 16.023 -34.180 1.00 54.12 100 LYS A C 1
ATOM 811 O O . LYS A 1 100 ? 4.343 16.000 -33.174 1.00 54.12 100 LYS A O 1
ATOM 816 N N . GLN A 1 101 ? 3.168 14.915 -34.733 1.00 55.00 101 GLN A N 1
ATOM 817 C CA . GLN A 1 101 ? 3.541 13.587 -34.258 1.00 55.00 101 GLN A CA 1
ATOM 818 C C . GLN A 1 101 ? 4.791 13.114 -35.003 1.00 55.00 101 GLN A C 1
ATOM 820 O O . GLN A 1 101 ? 4.878 13.271 -36.220 1.00 55.00 101 GLN A O 1
ATOM 825 N N . ILE A 1 102 ? 5.745 12.519 -34.285 1.00 54.59 102 ILE A N 1
ATOM 826 C CA . ILE A 1 102 ? 6.808 11.716 -34.895 1.00 54.59 102 ILE A CA 1
ATOM 827 C C . ILE A 1 102 ? 6.152 10.374 -35.246 1.00 54.59 102 ILE A C 1
ATOM 829 O O . ILE A 1 102 ? 5.744 9.657 -34.330 1.00 54.59 102 ILE A O 1
ATOM 833 N N . PRO A 1 103 ? 5.963 10.026 -36.527 1.00 55.50 103 PRO A N 1
ATOM 834 C CA . PRO A 1 103 ? 5.316 8.773 -36.888 1.00 55.50 103 PRO A CA 1
ATOM 835 C C . PRO A 1 103 ? 6.272 7.610 -36.587 1.00 55.50 103 PRO A C 1
ATOM 837 O O . PRO A 1 103 ? 7.111 7.272 -37.420 1.00 55.50 103 PRO A O 1
ATOM 840 N N . LEU A 1 104 ? 6.148 6.984 -35.409 1.00 58.16 104 LEU A N 1
ATOM 841 C CA . LEU A 1 104 ? 6.952 5.806 -35.045 1.00 58.16 104 LEU A CA 1
ATOM 842 C C . LEU A 1 104 ? 6.805 4.668 -36.076 1.00 58.16 104 LEU A C 1
ATOM 844 O O . LEU A 1 104 ? 7.771 3.952 -36.317 1.00 58.16 104 LEU A O 1
ATOM 848 N N . ILE A 1 105 ? 5.656 4.562 -36.763 1.00 56.97 105 ILE A N 1
ATOM 849 C CA . ILE A 1 105 ? 5.414 3.595 -37.859 1.00 56.97 105 ILE A CA 1
ATOM 850 C C . ILE A 1 105 ? 6.427 3.739 -39.006 1.00 56.97 105 ILE A C 1
ATOM 852 O O . ILE A 1 105 ? 6.697 2.775 -39.719 1.00 56.97 105 ILE A O 1
ATOM 856 N N . LYS A 1 106 ? 7.009 4.927 -39.224 1.00 62.91 106 LYS A N 1
ATOM 857 C CA . LYS A 1 106 ? 7.980 5.105 -40.314 1.00 62.91 106 LYS A CA 1
ATOM 858 C C . LYS A 1 106 ? 9.315 4.414 -40.039 1.00 62.91 106 LYS A C 1
ATOM 860 O O . LYS A 1 106 ? 10.076 4.239 -40.987 1.00 62.91 106 LYS A O 1
ATOM 865 N N . HIS A 1 107 ? 9.595 4.015 -38.799 1.00 68.56 107 HIS A N 1
ATOM 866 C CA . HIS A 1 107 ? 10.826 3.314 -38.467 1.00 68.56 107 HIS A CA 1
ATOM 867 C C . HIS A 1 107 ? 10.808 1.895 -39.054 1.00 68.56 107 HIS A C 1
ATOM 869 O O . HIS A 1 107 ? 9.903 1.109 -38.776 1.00 68.56 107 HIS A O 1
ATOM 875 N N . GLU A 1 108 ? 11.823 1.559 -39.852 1.00 71.44 108 GLU A N 1
ATOM 876 C CA . GLU A 1 108 ? 11.919 0.297 -40.605 1.00 71.44 108 GLU A CA 1
ATOM 877 C C . GLU A 1 108 ? 11.734 -0.955 -39.733 1.00 71.44 108 GLU A C 1
ATOM 879 O O . GLU A 1 108 ? 11.125 -1.928 -40.171 1.00 71.44 108 GLU A O 1
ATOM 884 N N . VAL A 1 109 ? 12.177 -0.915 -38.473 1.00 72.06 109 VAL A N 1
ATOM 885 C CA . VAL A 1 109 ? 12.019 -2.030 -37.521 1.00 72.06 109 VAL A CA 1
ATOM 886 C C . VAL A 1 109 ? 10.544 -2.365 -37.270 1.00 72.06 109 VAL A C 1
ATOM 888 O O . VAL A 1 109 ? 10.166 -3.532 -37.317 1.00 72.06 109 VAL A O 1
ATOM 891 N N . PHE A 1 110 ? 9.688 -1.356 -37.076 1.00 71.19 110 PHE A N 1
ATOM 892 C CA . PHE A 1 110 ? 8.265 -1.574 -36.789 1.00 71.19 110 PHE A CA 1
ATOM 893 C C . PHE A 1 110 ? 7.445 -1.918 -38.036 1.00 71.19 110 PHE A C 1
ATOM 895 O O . PHE A 1 110 ? 6.341 -2.436 -37.908 1.00 71.19 110 PHE A O 1
ATOM 902 N N . LYS A 1 111 ? 7.974 -1.662 -39.241 1.00 70.06 111 LYS A N 1
ATOM 903 C CA . LYS A 1 111 ? 7.358 -2.128 -40.494 1.00 70.06 111 LYS A CA 1
ATOM 904 C C . LYS A 1 111 ? 7.584 -3.618 -40.733 1.00 70.06 111 LYS A C 1
ATOM 906 O O . LYS A 1 111 ? 6.742 -4.271 -41.337 1.00 70.06 111 LYS A O 1
ATOM 911 N N . ARG A 1 112 ? 8.738 -4.137 -40.303 1.00 69.06 112 ARG A N 1
ATOM 912 C CA . ARG A 1 112 ? 9.188 -5.504 -40.609 1.00 69.06 112 ARG A CA 1
ATOM 913 C C . ARG A 1 112 ? 8.649 -6.558 -39.651 1.00 69.06 112 ARG A C 1
ATOM 915 O O . ARG A 1 112 ? 8.686 -7.734 -39.989 1.00 69.06 112 ARG A O 1
ATOM 922 N N . GLN A 1 113 ? 8.158 -6.161 -38.478 1.00 68.44 113 GLN A N 1
ATOM 923 C CA . GLN A 1 113 ? 7.638 -7.096 -37.485 1.00 68.44 113 GLN A CA 1
ATOM 924 C C . GLN A 1 113 ? 6.161 -6.822 -37.187 1.00 68.44 113 GLN A C 1
ATOM 926 O O . GLN A 1 113 ? 5.819 -5.698 -36.807 1.00 68.44 113 GLN A O 1
ATOM 931 N N . PRO A 1 114 ? 5.270 -7.826 -37.315 1.00 69.88 114 PRO A N 1
ATOM 932 C CA . PRO A 1 114 ? 3.900 -7.685 -36.853 1.00 69.88 114 PRO A CA 1
ATOM 933 C C . PRO A 1 114 ? 3.916 -7.483 -35.337 1.00 69.88 114 PRO A C 1
ATOM 935 O O . PRO A 1 114 ? 4.243 -8.388 -34.571 1.00 69.88 114 PRO A O 1
ATOM 938 N N . ILE A 1 115 ? 3.570 -6.273 -34.898 1.00 77.94 115 ILE A N 1
ATOM 939 C CA . ILE A 1 115 ? 3.485 -5.947 -33.476 1.00 77.94 115 ILE A CA 1
ATOM 940 C C . ILE A 1 115 ? 2.273 -6.685 -32.901 1.00 77.94 115 ILE A C 1
ATOM 942 O O . ILE A 1 115 ? 1.130 -6.279 -33.135 1.00 77.94 115 ILE A O 1
ATOM 946 N N . GLN A 1 116 ? 2.524 -7.791 -32.203 1.00 82.50 116 GLN A N 1
ATOM 947 C CA . GLN A 1 116 ? 1.503 -8.588 -31.522 1.00 82.50 116 GLN A CA 1
ATOM 948 C C . GLN A 1 116 ? 0.914 -7.828 -30.323 1.00 82.50 116 GLN A C 1
ATOM 950 O O . GLN A 1 116 ? 1.516 -6.880 -29.816 1.00 82.50 116 GLN A O 1
ATOM 955 N N . LYS A 1 117 ? -0.276 -8.235 -29.862 1.00 82.38 117 LYS A N 1
ATOM 956 C CA . LYS A 1 117 ? -0.873 -7.656 -28.652 1.00 82.38 117 LYS A CA 1
ATOM 957 C C . LYS A 1 117 ? 0.038 -7.937 -27.452 1.00 82.38 117 LYS A C 1
ATOM 959 O O . LYS A 1 117 ? 0.447 -9.073 -27.255 1.00 82.38 117 LYS A O 1
ATOM 964 N N . GLY A 1 118 ? 0.333 -6.912 -26.661 1.00 82.69 118 GLY A N 1
ATOM 965 C CA . GLY A 1 118 ? 1.191 -6.990 -25.480 1.00 82.69 118 GLY A CA 1
ATOM 966 C C . GLY A 1 118 ? 2.687 -6.926 -25.784 1.00 82.69 118 GLY A C 1
ATOM 967 O O . GLY A 1 118 ? 3.472 -6.959 -24.843 1.00 82.69 118 GLY A O 1
ATOM 968 N N . PHE A 1 119 ? 3.094 -6.769 -27.055 1.00 87.25 119 PHE A N 1
ATOM 969 C CA . PHE A 1 119 ? 4.485 -6.908 -27.520 1.00 87.25 119 PHE A CA 1
ATOM 970 C C . PHE A 1 119 ? 5.537 -6.248 -26.616 1.00 87.25 119 PHE A C 1
ATOM 972 O O . PHE A 1 119 ? 6.576 -6.849 -26.347 1.00 87.25 119 PHE A O 1
ATOM 979 N N . PHE A 1 120 ? 5.260 -5.026 -26.148 1.00 87.88 120 PHE A N 1
ATOM 980 C CA . PHE A 1 120 ? 6.173 -4.259 -25.302 1.00 87.88 120 PHE A CA 1
ATOM 981 C C . PHE A 1 120 ? 6.287 -4.823 -23.887 1.00 87.88 120 PHE A C 1
ATOM 983 O O . PHE A 1 120 ? 7.386 -5.037 -23.396 1.00 87.88 120 PHE A O 1
ATOM 990 N N . LEU A 1 121 ? 5.164 -5.033 -23.203 1.00 92.56 121 LEU A N 1
ATOM 991 C CA . LEU A 1 121 ? 5.192 -5.468 -21.806 1.00 92.56 121 LEU A CA 1
ATOM 992 C C . LEU A 1 121 ? 5.622 -6.934 -21.678 1.00 92.56 121 LEU A C 1
ATOM 994 O O . LEU A 1 121 ? 6.316 -7.280 -20.726 1.00 92.56 121 LEU A O 1
ATOM 998 N N . ASP A 1 122 ? 5.296 -7.747 -22.680 1.00 93.00 122 ASP A N 1
ATOM 999 C CA . ASP A 1 122 ? 5.634 -9.168 -22.767 1.00 93.00 122 ASP A CA 1
ATOM 1000 C C . ASP A 1 122 ? 7.147 -9.448 -22.779 1.00 93.00 122 ASP A C 1
ATOM 1002 O O . ASP A 1 122 ? 7.594 -10.482 -22.299 1.00 93.00 122 ASP A O 1
ATOM 1006 N N . ARG A 1 123 ? 7.954 -8.491 -23.257 1.00 90.94 123 ARG A N 1
ATOM 1007 C CA . ARG A 1 123 ? 9.430 -8.577 -23.302 1.00 90.94 123 ARG A CA 1
ATOM 1008 C C . ARG A 1 123 ? 10.124 -7.801 -22.186 1.00 90.94 123 ARG A C 1
ATOM 1010 O O . ARG A 1 123 ? 11.347 -7.720 -22.130 1.00 90.94 123 ARG A O 1
ATOM 1017 N N . HIS A 1 124 ? 9.354 -7.173 -21.302 1.00 92.38 124 HIS A N 1
ATOM 1018 C CA . HIS A 1 124 ? 9.889 -6.300 -20.262 1.00 92.38 124 HIS A CA 1
ATOM 1019 C C . HIS A 1 124 ? 9.302 -6.661 -18.890 1.00 92.38 124 HIS A C 1
ATOM 1021 O O . HIS A 1 124 ? 8.579 -5.856 -18.289 1.00 92.38 124 HIS A O 1
ATOM 1027 N N . PRO A 1 125 ? 9.633 -7.848 -18.344 1.00 95.06 125 PRO A N 1
ATOM 1028 C CA . PRO A 1 125 ? 9.118 -8.318 -17.057 1.00 95.06 125 PRO A CA 1
ATOM 1029 C C . PRO A 1 125 ? 9.467 -7.374 -15.900 1.00 95.06 125 PRO A C 1
ATOM 1031 O O . PRO A 1 125 ? 8.628 -7.146 -15.029 1.00 95.06 125 PRO A O 1
ATOM 1034 N N . LEU A 1 126 ? 10.637 -6.723 -15.928 1.00 92.69 126 LEU A N 1
ATOM 1035 C CA . LEU A 1 126 ?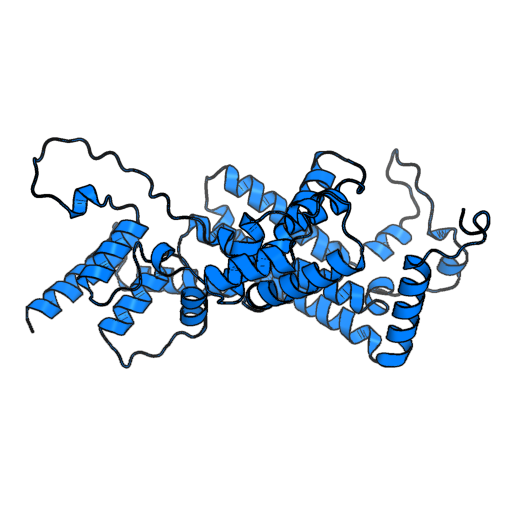 10.990 -5.694 -14.943 1.00 92.69 126 LEU A CA 1
ATOM 1036 C C . LEU A 1 126 ? 10.002 -4.518 -14.975 1.00 92.69 126 LEU A C 1
ATOM 1038 O O . LEU A 1 126 ? 9.507 -4.076 -13.936 1.00 92.69 126 LEU A O 1
ATOM 1042 N N . ARG A 1 127 ? 9.654 -4.033 -16.174 1.00 91.62 127 ARG A N 1
ATOM 1043 C CA . ARG A 1 127 ? 8.646 -2.978 -16.329 1.00 91.62 127 ARG A CA 1
ATOM 1044 C C . ARG A 1 127 ? 7.280 -3.459 -15.849 1.00 91.62 127 ARG A C 1
ATOM 1046 O O . ARG A 1 127 ? 6.579 -2.684 -15.200 1.00 91.62 127 ARG A O 1
ATOM 1053 N N . CYS A 1 128 ? 6.926 -4.716 -16.116 1.00 95.44 128 CYS A N 1
ATOM 1054 C CA . CYS A 1 128 ? 5.696 -5.308 -15.603 1.00 95.44 128 CYS A CA 1
ATOM 1055 C C . CYS A 1 128 ? 5.654 -5.315 -14.071 1.00 95.44 128 CYS A C 1
ATOM 1057 O O . CYS A 1 128 ? 4.658 -4.889 -13.489 1.00 95.44 128 CYS A O 1
ATOM 1059 N N . GLY A 1 129 ? 6.751 -5.709 -13.418 1.00 93.31 129 GLY A N 1
ATOM 1060 C CA . GLY A 1 129 ? 6.897 -5.661 -11.964 1.00 93.31 129 GLY A CA 1
ATOM 1061 C C . GLY A 1 129 ? 6.722 -4.249 -11.398 1.00 93.31 129 GLY A C 1
ATOM 1062 O O . GLY A 1 129 ? 5.973 -4.062 -10.442 1.00 93.31 129 GLY A O 1
ATOM 1063 N N . LEU A 1 130 ? 7.326 -3.238 -12.032 1.00 90.50 130 LEU A N 1
ATOM 1064 C CA . LEU A 1 130 ? 7.181 -1.835 -11.620 1.00 90.50 130 LEU A CA 1
ATOM 1065 C C . LEU A 1 130 ? 5.741 -1.318 -11.770 1.00 90.50 130 LEU A C 1
ATOM 1067 O O . LEU A 1 130 ? 5.239 -0.635 -10.880 1.00 90.50 130 LEU A O 1
ATOM 1071 N N . ILE A 1 131 ? 5.056 -1.658 -12.867 1.00 92.75 131 ILE A N 1
ATOM 1072 C CA . ILE A 1 131 ? 3.642 -1.292 -13.059 1.00 92.75 131 ILE A CA 1
ATOM 1073 C C . ILE A 1 131 ? 2.767 -2.011 -12.026 1.00 92.75 131 ILE A C 1
ATOM 1075 O O . ILE A 1 131 ? 1.874 -1.393 -11.448 1.00 92.75 131 ILE A O 1
ATOM 1079 N N . LYS A 1 132 ? 3.037 -3.294 -11.753 1.00 93.62 132 LYS A N 1
ATOM 1080 C CA . LYS A 1 132 ? 2.326 -4.085 -10.738 1.00 93.62 132 LYS A CA 1
ATOM 1081 C C . LYS A 1 132 ? 2.489 -3.468 -9.350 1.00 93.62 132 LYS A C 1
ATOM 1083 O O . LYS A 1 132 ? 1.499 -3.323 -8.638 1.00 93.62 132 LYS A O 1
ATOM 1088 N N . TYR A 1 133 ? 3.712 -3.075 -8.993 1.00 89.81 133 TYR A N 1
ATOM 1089 C CA . TYR A 1 133 ? 4.020 -2.360 -7.755 1.00 89.81 133 TYR A CA 1
ATOM 1090 C C . TYR A 1 133 ? 3.209 -1.067 -7.641 1.00 89.81 133 TYR A C 1
ATOM 1092 O O . TYR A 1 133 ? 2.506 -0.864 -6.652 1.00 89.81 133 TYR A O 1
ATOM 1100 N N . GLU A 1 134 ? 3.255 -0.226 -8.679 1.00 88.56 134 GLU A N 1
ATOM 1101 C CA . GLU A 1 134 ? 2.544 1.051 -8.697 1.00 88.56 134 GLU A CA 1
ATOM 1102 C C . GLU A 1 134 ? 1.030 0.858 -8.540 1.00 88.56 134 GLU A C 1
ATOM 1104 O O . GLU A 1 134 ? 0.384 1.562 -7.764 1.00 88.56 134 GLU A O 1
ATOM 1109 N N . PHE A 1 135 ? 0.474 -0.132 -9.237 1.00 92.19 135 PHE A N 1
ATOM 1110 C CA . PHE A 1 135 ? -0.943 -0.462 -9.173 1.00 92.19 135 PHE A CA 1
ATOM 1111 C C . PHE A 1 135 ? -1.370 -0.973 -7.789 1.00 92.19 135 PHE A C 1
ATOM 1113 O O . PHE A 1 135 ? -2.372 -0.505 -7.249 1.00 92.19 135 PHE A O 1
ATOM 1120 N N . SER A 1 136 ? -0.608 -1.892 -7.182 1.00 91.19 136 SER A N 1
ATOM 1121 C CA . SER A 1 136 ? -0.878 -2.385 -5.821 1.00 91.19 136 SER A CA 1
ATOM 1122 C C . SER A 1 136 ? -0.853 -1.258 -4.799 1.00 91.19 136 SER A C 1
ATOM 1124 O O . SER A 1 136 ? -1.767 -1.122 -3.986 1.00 91.19 136 SER A O 1
ATOM 1126 N N . TRP A 1 137 ? 0.177 -0.417 -4.864 1.00 87.69 137 TRP A N 1
ATOM 1127 C CA . TRP A 1 137 ? 0.293 0.724 -3.973 1.00 87.69 137 TRP A CA 1
ATOM 1128 C C . TRP A 1 137 ? -0.881 1.697 -4.136 1.00 87.69 137 TRP A C 1
ATOM 1130 O O . TRP A 1 137 ? -1.432 2.191 -3.147 1.00 87.69 137 TRP A O 1
ATOM 1140 N N . PHE A 1 138 ? -1.282 1.954 -5.381 1.00 88.25 138 PHE A N 1
ATOM 1141 C CA . PHE A 1 138 ? -2.420 2.806 -5.684 1.00 88.25 138 PHE A CA 1
ATOM 1142 C C . PHE A 1 138 ? -3.717 2.257 -5.067 1.00 88.25 138 PHE A C 1
ATOM 1144 O O . PHE A 1 138 ? -4.435 3.010 -4.408 1.00 88.25 138 PHE A O 1
ATOM 1151 N N . LEU A 1 139 ? -3.991 0.954 -5.212 1.00 89.56 139 LEU A N 1
ATOM 1152 C CA . LEU A 1 139 ? -5.151 0.304 -4.592 1.00 89.56 139 LEU A CA 1
ATOM 1153 C C . LEU A 1 139 ? -5.124 0.434 -3.066 1.00 89.56 139 LEU A C 1
ATOM 1155 O O . LEU A 1 139 ? -6.108 0.867 -2.472 1.00 89.56 139 LEU A O 1
ATOM 1159 N N . ASN A 1 140 ? -3.985 0.142 -2.434 1.00 89.50 140 ASN A N 1
ATOM 1160 C CA . ASN A 1 140 ? -3.827 0.270 -0.983 1.00 89.50 140 ASN A CA 1
ATOM 1161 C C . ASN A 1 140 ? -4.078 1.708 -0.506 1.00 89.50 140 ASN A C 1
ATOM 1163 O O . ASN A 1 140 ? -4.808 1.939 0.460 1.00 89.50 140 ASN A O 1
ATOM 1167 N N . SER A 1 141 ? -3.533 2.689 -1.227 1.00 85.19 141 SER A N 1
ATOM 1168 C CA . SER A 1 141 ? -3.758 4.110 -0.954 1.00 85.19 141 SER A CA 1
ATOM 1169 C C . SER A 1 141 ? -5.227 4.499 -1.105 1.00 85.19 141 SER A C 1
ATOM 1171 O O . SER A 1 141 ? -5.731 5.332 -0.350 1.00 85.19 141 SER A O 1
ATOM 1173 N N . ALA A 1 142 ? -5.929 3.898 -2.064 1.00 86.06 142 ALA A N 1
ATOM 1174 C CA . ALA A 1 142 ? -7.334 4.168 -2.295 1.00 86.06 142 ALA A CA 1
ATOM 1175 C C . ALA A 1 142 ? -8.238 3.563 -1.212 1.00 86.06 142 ALA A C 1
ATOM 1177 O O . ALA A 1 142 ? -9.104 4.275 -0.701 1.00 86.06 142 ALA A O 1
ATOM 1178 N N . GLY A 1 143 ? -7.972 2.325 -0.783 1.00 88.31 143 GLY A N 1
ATOM 1179 C CA . GLY A 1 143 ? -8.635 1.714 0.372 1.00 88.31 143 GLY A CA 1
ATOM 1180 C C . GLY A 1 143 ? -8.496 2.570 1.633 1.00 88.31 143 GLY A C 1
ATOM 1181 O O . GLY A 1 143 ? -9.480 2.869 2.303 1.00 88.31 143 GLY A O 1
ATOM 1182 N N . LEU A 1 144 ? -7.298 3.091 1.899 1.00 87.50 144 LEU A N 1
ATOM 1183 C CA . LEU A 1 144 ? -7.059 3.956 3.059 1.00 87.50 144 LEU A CA 1
ATOM 1184 C C . LEU A 1 144 ? -7.670 5.354 2.912 1.00 87.50 144 LEU A C 1
ATOM 1186 O O . LEU A 1 144 ? -8.048 5.983 3.901 1.00 87.50 144 LEU A O 1
ATOM 1190 N N . ALA A 1 145 ? -7.809 5.865 1.688 1.00 84.00 145 ALA A N 1
ATOM 1191 C CA . ALA A 1 145 ? -8.552 7.098 1.443 1.00 84.00 145 ALA A CA 1
ATOM 1192 C C . ALA A 1 145 ? -10.048 6.944 1.771 1.00 84.00 145 ALA A C 1
ATOM 1194 O O . ALA A 1 145 ? -10.659 7.906 2.245 1.00 84.00 145 ALA A O 1
ATOM 1195 N N . VAL A 1 146 ? -10.615 5.754 1.545 1.00 85.06 146 VAL A N 1
ATOM 1196 C CA . VAL A 1 146 ? -11.994 5.406 1.923 1.00 85.06 146 VAL A CA 1
ATOM 1197 C C . VAL A 1 146 ? -12.097 5.210 3.435 1.00 85.06 146 VAL A C 1
ATOM 1199 O O . VAL A 1 146 ? -13.001 5.768 4.060 1.00 85.06 146 VAL A O 1
ATOM 1202 N N . ASP A 1 147 ? -11.134 4.520 4.049 1.00 87.75 147 ASP A N 1
ATOM 1203 C CA . ASP A 1 147 ? -11.070 4.366 5.507 1.00 87.75 147 ASP A CA 1
ATOM 1204 C C . ASP A 1 147 ? -10.999 5.711 6.237 1.00 87.75 147 ASP A C 1
ATOM 1206 O O . ASP A 1 147 ? -11.712 5.942 7.203 1.00 87.75 147 ASP A O 1
ATOM 1210 N N . ASN A 1 148 ? -10.227 6.679 5.740 1.00 84.00 148 ASN A N 1
ATOM 1211 C CA . ASN A 1 148 ? -10.159 8.010 6.354 1.00 84.00 148 ASN A CA 1
ATOM 1212 C C . ASN A 1 148 ? -11.519 8.735 6.436 1.00 84.00 148 ASN A C 1
ATOM 1214 O O . ASN A 1 148 ? -11.615 9.796 7.060 1.00 84.00 148 ASN A O 1
ATOM 1218 N N . GLN A 1 149 ? -12.560 8.201 5.803 1.00 80.06 149 GLN A N 1
ATOM 1219 C CA . GLN A 1 149 ? -13.912 8.739 5.818 1.00 80.06 149 GLN A CA 1
ATOM 1220 C C . GLN A 1 149 ? -14.876 7.835 6.569 1.00 80.06 149 GLN A C 1
ATOM 1222 O O . GLN A 1 149 ? -15.600 8.318 7.435 1.00 80.06 149 GLN A O 1
ATOM 1227 N N . THR A 1 150 ? -14.860 6.542 6.248 1.00 85.31 150 THR A N 1
ATOM 1228 C CA . THR A 1 150 ? -15.725 5.536 6.876 1.00 85.31 150 THR A CA 1
ATOM 1229 C C . THR A 1 150 ? -15.271 5.187 8.290 1.00 85.31 150 THR A C 1
ATOM 1231 O O . THR A 1 150 ? -16.089 4.897 9.156 1.00 85.31 150 THR A O 1
ATOM 1234 N N . ARG A 1 151 ? -13.962 5.295 8.538 1.00 88.69 151 ARG A N 1
ATOM 1235 C CA . ARG A 1 151 ? -13.259 4.964 9.778 1.00 88.69 151 ARG A CA 1
ATOM 1236 C C . ARG A 1 151 ? -13.383 3.497 10.156 1.00 88.69 151 ARG A C 1
ATOM 1238 O O . ARG A 1 151 ? -13.244 3.170 11.326 1.00 88.69 151 ARG A O 1
ATOM 1245 N N . HIS A 1 152 ? -13.655 2.601 9.215 1.00 91.69 152 HIS A N 1
ATOM 1246 C CA . HIS A 1 152 ? -13.895 1.201 9.552 1.00 91.69 152 HIS A CA 1
ATOM 1247 C C . HIS A 1 152 ? -12.621 0.493 10.041 1.00 91.69 152 HIS A C 1
ATOM 1249 O O . HIS A 1 152 ? -12.664 -0.143 11.092 1.00 91.69 152 HIS A O 1
ATOM 1255 N N . ILE A 1 153 ? -11.476 0.664 9.368 1.00 92.19 153 ILE A N 1
ATOM 1256 C CA . ILE A 1 153 ? -10.171 0.153 9.834 1.00 92.19 153 ILE A CA 1
ATOM 1257 C C . ILE A 1 153 ? -9.737 0.878 11.110 1.00 92.19 153 ILE A C 1
ATOM 1259 O O . ILE A 1 153 ? -9.027 0.311 11.928 1.00 92.19 153 ILE A O 1
ATOM 1263 N N . HIS A 1 154 ? -10.175 2.118 11.324 1.00 89.12 154 HIS A N 1
ATOM 1264 C CA . HIS A 1 154 ? -9.934 2.846 12.573 1.00 89.12 154 HIS A CA 1
ATOM 1265 C C . HIS A 1 154 ? -10.761 2.337 13.759 1.00 89.12 154 HIS A C 1
ATOM 1267 O O . HIS A 1 154 ? -10.246 2.267 14.870 1.00 89.12 154 HIS A O 1
ATOM 1273 N N . LEU A 1 155 ? -12.040 2.026 13.547 1.00 91.62 155 LEU A N 1
ATOM 1274 C CA . LEU A 1 155 ? -13.006 1.730 14.606 1.00 91.62 155 LEU A CA 1
ATOM 1275 C C . LEU A 1 155 ? -13.056 0.243 14.957 1.00 91.62 155 LEU A C 1
ATOM 1277 O O . LEU A 1 155 ? -13.144 -0.097 16.136 1.00 91.62 155 LEU A O 1
ATOM 1281 N N . LEU A 1 156 ? -12.966 -0.650 13.970 1.00 95.12 156 LEU A N 1
ATOM 1282 C CA . LEU A 1 156 ? -13.024 -2.091 14.219 1.00 95.12 156 LEU A CA 1
ATOM 1283 C C . LEU A 1 156 ? -11.915 -2.641 15.120 1.00 95.12 156 LEU A C 1
ATOM 1285 O O . LEU A 1 156 ? -12.241 -3.530 15.901 1.00 95.12 156 LEU A O 1
ATOM 1289 N N . PRO A 1 157 ? -10.668 -2.130 15.126 1.00 94.56 157 PRO A N 1
ATOM 1290 C CA . PRO A 1 157 ? -9.673 -2.540 16.109 1.00 94.56 157 PRO A CA 1
ATOM 1291 C C . PRO A 1 157 ? -10.156 -2.410 17.554 1.00 94.56 157 PRO A C 1
ATOM 1293 O O . PRO A 1 157 ? -9.841 -3.259 18.379 1.00 94.56 157 PRO A O 1
ATOM 1296 N N . HIS A 1 158 ? -10.932 -1.370 17.879 1.00 93.62 158 HIS A N 1
ATOM 1297 C CA . HIS A 1 158 ? -11.460 -1.184 19.234 1.00 93.62 158 HIS A CA 1
ATOM 1298 C C . HIS A 1 158 ? -12.474 -2.269 19.594 1.00 93.62 158 HIS A C 1
ATOM 1300 O O . HIS A 1 158 ? -12.421 -2.817 20.691 1.00 93.62 158 HIS A O 1
ATOM 1306 N N . ILE A 1 159 ? -13.378 -2.587 18.663 1.00 94.44 159 ILE A N 1
ATOM 1307 C CA . ILE A 1 159 ? -14.379 -3.644 18.846 1.00 94.44 159 ILE A CA 1
ATOM 1308 C C . ILE A 1 159 ? -13.690 -5.007 18.921 1.00 94.44 159 ILE A C 1
ATOM 1310 O O . ILE A 1 159 ? -14.013 -5.812 19.784 1.00 94.44 159 ILE A O 1
ATOM 1314 N N . TYR A 1 160 ? -12.700 -5.241 18.062 1.00 96.00 160 TYR A N 1
ATOM 1315 C CA . TYR A 1 160 ? -11.905 -6.460 18.048 1.00 96.00 160 TYR A CA 1
ATOM 1316 C C . TYR A 1 160 ? -11.180 -6.685 19.382 1.00 96.00 160 TYR A C 1
ATOM 1318 O O . TYR A 1 160 ? -11.283 -7.764 19.959 1.00 96.00 160 TYR A O 1
ATOM 1326 N N . VAL A 1 161 ? -10.501 -5.662 19.915 1.00 95.00 161 VAL A N 1
ATOM 1327 C CA . VAL A 1 161 ? -9.846 -5.760 21.229 1.00 95.00 161 VAL A CA 1
ATOM 1328 C C . VAL A 1 161 ? -10.874 -5.972 22.342 1.00 95.00 161 VAL A C 1
ATOM 1330 O O . VAL A 1 161 ? -10.652 -6.826 23.192 1.00 95.00 161 VAL A O 1
ATOM 1333 N N . ALA A 1 162 ? -12.015 -5.275 22.320 1.00 95.25 162 ALA A N 1
ATOM 1334 C CA . ALA A 1 162 ? -13.079 -5.485 23.304 1.00 95.25 162 ALA A CA 1
ATOM 1335 C C . ALA A 1 162 ? -13.629 -6.922 23.275 1.00 95.25 162 ALA A C 1
ATOM 1337 O O . ALA A 1 162 ? -13.775 -7.545 24.321 1.00 95.25 162 ALA A O 1
ATOM 1338 N N . ALA A 1 163 ? -13.865 -7.475 22.083 1.00 94.44 163 ALA A N 1
ATOM 1339 C CA . ALA A 1 163 ? -14.313 -8.854 21.914 1.00 94.44 163 ALA A CA 1
ATOM 1340 C C . ALA A 1 163 ? -13.288 -9.859 22.461 1.00 94.44 163 ALA A C 1
ATOM 1342 O O . ALA A 1 163 ? -13.668 -10.839 23.087 1.00 94.44 163 ALA A O 1
ATOM 1343 N N . ARG A 1 164 ? -11.989 -9.587 22.284 1.00 95.56 164 ARG A N 1
ATOM 1344 C CA . ARG A 1 164 ? -10.893 -10.400 22.837 1.00 95.56 164 ARG A CA 1
ATOM 1345 C C . ARG A 1 164 ? -10.739 -10.283 24.358 1.00 95.56 164 ARG A C 1
ATOM 1347 O O . ARG A 1 164 ? -10.172 -11.190 24.955 1.00 95.56 164 ARG A O 1
ATOM 1354 N N . ILE A 1 165 ? -11.183 -9.179 24.966 1.00 95.44 165 ILE A N 1
ATOM 1355 C CA . ILE A 1 165 ? -11.257 -9.027 26.430 1.00 95.44 165 ILE A CA 1
ATOM 1356 C C . ILE A 1 165 ? -12.438 -9.842 26.970 1.00 95.44 165 ILE A C 1
ATOM 1358 O O . ILE A 1 165 ? -12.271 -10.570 27.940 1.00 95.44 165 ILE A O 1
ATOM 1362 N N . LEU A 1 166 ? -13.601 -9.747 26.313 1.00 94.94 166 LEU A N 1
ATOM 1363 C CA . LEU A 1 166 ? -14.808 -10.506 26.664 1.00 94.94 166 LEU A CA 1
ATOM 1364 C C . LEU A 1 166 ? -14.609 -12.018 26.537 1.00 94.94 166 LEU A C 1
ATOM 1366 O O . LEU A 1 166 ? -15.009 -12.774 27.416 1.00 94.94 166 LEU A O 1
ATOM 1370 N N . ASP A 1 167 ? -13.997 -12.449 25.438 1.00 96.19 167 ASP A N 1
ATOM 1371 C CA . ASP A 1 167 ? -13.682 -13.845 25.170 1.00 96.19 167 ASP A CA 1
ATOM 1372 C C . ASP A 1 167 ? -12.204 -13.977 24.763 1.00 96.19 167 ASP A C 1
ATOM 1374 O O . ASP A 1 167 ? -11.851 -13.829 23.584 1.00 96.19 167 ASP A O 1
ATOM 1378 N N . PRO A 1 168 ? -11.312 -14.288 25.723 1.00 94.88 168 PRO A N 1
ATOM 1379 C CA . PRO A 1 168 ? -9.898 -14.525 25.445 1.00 94.88 168 PRO A CA 1
ATOM 1380 C C . PRO A 1 168 ? -9.636 -15.664 24.446 1.00 94.88 168 PRO A C 1
ATOM 1382 O O . PRO A 1 168 ? -8.581 -15.671 23.799 1.00 94.88 168 PRO A O 1
ATOM 1385 N N . ASN A 1 169 ? -10.584 -16.599 24.293 1.00 95.88 169 ASN A N 1
ATOM 1386 C CA . ASN A 1 169 ? -10.494 -17.738 23.377 1.00 95.88 169 ASN A CA 1
ATOM 1387 C C . ASN A 1 169 ? -11.048 -17.431 21.977 1.00 95.88 169 ASN A C 1
ATOM 1389 O O . ASN A 1 169 ? -10.893 -18.258 21.072 1.00 95.88 169 ASN A O 1
ATOM 1393 N N . ALA A 1 170 ? -11.650 -16.255 21.765 1.00 94.06 170 ALA A N 1
ATOM 1394 C CA . ALA A 1 170 ? -12.171 -15.858 20.465 1.00 94.06 170 ALA A CA 1
ATOM 1395 C C . ALA A 1 170 ? -11.076 -15.940 19.395 1.00 94.06 170 ALA A C 1
ATOM 1397 O O . ALA A 1 170 ? -9.923 -15.568 19.622 1.00 94.06 170 ALA A O 1
ATOM 1398 N N . ARG A 1 171 ? -11.417 -16.407 18.192 1.00 95.31 171 ARG A N 1
ATOM 1399 C CA . ARG A 1 171 ? -10.443 -16.577 17.103 1.00 95.31 171 ARG A CA 1
ATOM 1400 C C . ARG A 1 171 ? -9.749 -15.249 16.773 1.00 95.31 171 ARG A C 1
ATOM 1402 O O . ARG A 1 171 ? -10.402 -14.215 16.646 1.00 95.31 171 ARG A O 1
ATOM 1409 N N . SER A 1 172 ? -8.427 -15.278 16.603 1.00 95.75 172 SER A N 1
ATOM 1410 C CA . SER A 1 172 ? -7.687 -14.101 16.141 1.00 95.75 172 SER A CA 1
ATOM 1411 C C . SER A 1 172 ? -8.052 -13.758 14.695 1.00 95.75 172 SER A C 1
ATOM 1413 O O . SER A 1 172 ? -8.317 -14.646 13.880 1.00 95.75 172 SER A O 1
ATOM 1415 N N . TRP A 1 173 ? -8.043 -12.465 14.365 1.00 95.81 173 TRP A N 1
ATOM 1416 C CA . TRP A 1 173 ? -8.148 -11.982 12.987 1.00 95.81 173 TRP A CA 1
ATOM 1417 C C . TRP A 1 173 ? -6.754 -11.534 12.525 1.00 95.81 173 TRP A C 1
ATOM 1419 O O . TRP A 1 173 ? -6.345 -10.420 12.852 1.00 95.81 173 TRP A O 1
ATOM 1429 N N . PRO A 1 174 ? -6.003 -12.372 11.777 1.00 95.38 174 PRO A N 1
ATOM 1430 C CA . PRO A 1 174 ? -4.592 -12.112 11.483 1.00 95.38 174 PRO A CA 1
ATOM 1431 C C . PRO A 1 174 ? -4.334 -10.765 10.803 1.00 95.38 174 PRO A C 1
ATOM 1433 O O . PRO A 1 174 ? -3.416 -10.052 11.199 1.00 95.38 174 PRO A O 1
ATOM 1436 N N . ASP A 1 175 ? -5.171 -10.376 9.836 1.00 94.81 175 ASP A N 1
ATOM 1437 C CA . ASP A 1 175 ? -5.016 -9.090 9.148 1.00 94.81 175 ASP A CA 1
ATOM 1438 C C . ASP A 1 175 ? -5.261 -7.900 10.081 1.00 94.81 175 ASP A C 1
ATOM 1440 O O . ASP A 1 175 ? -4.581 -6.882 9.968 1.00 94.81 175 ASP A O 1
ATOM 1444 N N . MET A 1 176 ? -6.201 -8.022 11.024 1.00 95.12 176 MET A N 1
ATOM 1445 C CA . MET A 1 176 ? -6.457 -6.983 12.020 1.00 95.12 176 MET A CA 1
ATOM 1446 C C . MET A 1 176 ? -5.330 -6.903 13.052 1.00 95.12 176 MET A C 1
ATOM 1448 O O . MET A 1 176 ? -4.917 -5.803 13.402 1.00 95.12 176 MET A O 1
ATOM 1452 N N . GLU A 1 177 ? -4.786 -8.037 13.505 1.00 94.00 177 GLU A N 1
ATOM 1453 C CA . GLU A 1 177 ? -3.604 -8.055 14.382 1.00 94.00 177 GLU A CA 1
ATOM 1454 C C . GLU A 1 177 ? -2.405 -7.398 13.697 1.00 94.00 177 GLU A C 1
ATOM 1456 O O . GLU A 1 177 ? -1.728 -6.564 14.298 1.00 94.00 177 GLU A O 1
ATOM 1461 N N . LEU A 1 178 ? -2.180 -7.705 12.416 1.00 90.44 178 LEU A N 1
ATOM 1462 C CA . LEU A 1 178 ? -1.130 -7.067 11.634 1.00 90.44 178 LEU A CA 1
ATOM 1463 C C . LEU A 1 178 ? -1.400 -5.567 11.460 1.00 90.44 178 LEU A C 1
ATOM 1465 O O . LEU A 1 178 ? -0.491 -4.764 11.653 1.00 90.44 178 LEU A O 1
ATOM 1469 N N . ALA A 1 179 ? -2.637 -5.163 11.162 1.00 89.88 179 ALA A N 1
ATOM 1470 C CA . ALA A 1 179 ? -3.002 -3.754 11.067 1.00 89.88 179 ALA A CA 1
ATOM 1471 C C . ALA A 1 179 ? -2.746 -3.016 12.389 1.00 89.88 179 ALA A C 1
ATOM 1473 O O . ALA A 1 179 ? -2.117 -1.961 12.375 1.00 89.88 179 ALA A O 1
ATOM 1474 N N . VAL A 1 180 ? -3.161 -3.585 13.525 1.00 89.81 180 VAL A N 1
ATOM 1475 C CA . VAL A 1 180 ? -2.923 -3.036 14.868 1.00 89.81 180 VAL A CA 1
ATOM 1476 C C . VAL A 1 180 ? -1.433 -2.937 15.166 1.00 89.81 180 VAL A C 1
ATOM 1478 O O . VAL A 1 180 ? -0.985 -1.883 15.603 1.00 89.81 180 VAL A O 1
ATOM 1481 N N . TYR A 1 181 ? -0.669 -3.995 14.895 1.00 86.38 181 TYR A N 1
ATOM 1482 C CA . TYR A 1 181 ? 0.780 -4.031 15.093 1.00 86.38 181 TYR A CA 1
ATOM 1483 C C . TYR A 1 181 ? 1.508 -2.963 14.268 1.00 86.38 181 TYR A C 1
ATOM 1485 O O . TYR A 1 181 ? 2.443 -2.325 14.743 1.00 86.38 181 TYR A O 1
ATOM 1493 N N . ARG A 1 182 ? 1.061 -2.744 13.027 1.00 84.00 182 ARG A N 1
ATOM 1494 C CA . ARG A 1 182 ? 1.632 -1.744 12.115 1.00 84.00 182 ARG A CA 1
ATOM 1495 C C . ARG A 1 182 ? 1.273 -0.313 12.490 1.00 84.00 182 ARG A C 1
ATOM 1497 O O . ARG A 1 182 ? 1.958 0.617 12.060 1.00 84.00 182 ARG A O 1
ATOM 1504 N N . GLN A 1 183 ? 0.206 -0.113 13.255 1.00 82.06 183 GLN A N 1
ATOM 1505 C CA . GLN A 1 183 ? -0.120 1.195 13.797 1.00 82.06 183 GLN A CA 1
ATOM 1506 C C . GLN A 1 183 ? 0.600 1.418 15.123 1.00 82.06 183 GLN A C 1
ATOM 1508 O O . GLN A 1 183 ? 0.759 0.520 15.936 1.00 82.06 183 GLN A O 1
ATOM 1513 N N . ASP A 1 184 ? 0.975 2.667 15.380 1.00 78.81 184 ASP A N 1
ATOM 1514 C CA . ASP A 1 184 ? 1.366 3.104 16.719 1.00 78.81 184 ASP A CA 1
ATOM 1515 C C . ASP A 1 184 ? 0.149 2.925 17.657 1.00 78.81 184 ASP A C 1
ATOM 1517 O O . ASP A 1 184 ? -0.850 3.638 17.473 1.00 78.81 184 ASP A O 1
ATOM 1521 N N . PRO A 1 185 ? 0.183 2.009 18.651 1.00 82.25 185 PRO A N 1
ATOM 1522 C CA . PRO A 1 185 ? -0.973 1.741 19.508 1.00 82.25 185 PRO A CA 1
ATOM 1523 C C . PRO A 1 185 ? -1.427 2.983 20.277 1.00 82.25 185 PRO A C 1
ATOM 1525 O O . PRO A 1 185 ? -2.618 3.152 20.544 1.00 82.25 185 PRO A O 1
ATOM 1528 N N . ALA A 1 186 ? -0.503 3.902 20.585 1.00 81.62 186 ALA A N 1
ATOM 1529 C CA . ALA A 1 186 ? -0.840 5.167 21.226 1.00 81.62 186 ALA A CA 1
ATOM 1530 C C . ALA A 1 186 ? -1.682 6.070 20.313 1.00 81.62 186 ALA A C 1
ATOM 1532 O O . ALA A 1 186 ? -2.494 6.857 20.809 1.00 81.62 186 ALA A O 1
ATOM 1533 N N . ARG A 1 187 ? -1.526 5.941 18.989 1.00 79.75 187 ARG A N 1
ATOM 1534 C CA . ARG A 1 187 ? -2.329 6.660 17.988 1.00 79.75 187 ARG A CA 1
ATOM 1535 C C . ARG A 1 187 ? -3.629 5.958 17.657 1.00 79.75 187 ARG A C 1
ATOM 1537 O O . ARG A 1 187 ? -4.623 6.658 17.486 1.00 79.75 187 ARG A O 1
ATOM 1544 N N . LEU A 1 188 ? -3.610 4.633 17.529 1.00 86.38 188 LEU A N 1
ATOM 1545 C CA . LEU A 1 188 ? -4.804 3.872 17.173 1.00 86.38 188 LEU A CA 1
ATOM 1546 C C . LEU A 1 188 ? -5.827 3.910 18.311 1.00 86.38 188 LEU A C 1
ATOM 1548 O O . LEU A 1 188 ? -6.988 4.211 18.077 1.00 86.38 188 LEU A O 1
ATOM 1552 N N . PHE A 1 189 ? -5.372 3.716 19.551 1.00 89.19 189 PHE A N 1
ATOM 1553 C CA . PHE A 1 189 ? -6.240 3.532 20.713 1.00 89.19 189 PHE A CA 1
ATOM 1554 C C . PHE A 1 189 ? -6.211 4.690 21.723 1.00 89.19 189 PHE A C 1
ATOM 1556 O O . PHE A 1 189 ? -6.610 4.502 22.866 1.00 89.19 189 PHE A O 1
ATOM 1563 N N . PHE A 1 190 ? -5.752 5.887 21.336 1.00 85.31 190 PHE A N 1
ATOM 1564 C CA . PHE A 1 190 ? -5.670 7.070 22.214 1.00 85.31 190 PHE A CA 1
ATOM 1565 C C . PHE A 1 190 ? -5.007 6.774 23.573 1.00 85.31 190 PHE A C 1
ATOM 1567 O O . PHE A 1 190 ? -5.664 6.727 24.612 1.00 85.31 190 PHE A O 1
ATOM 1574 N N . GLY A 1 191 ? -3.685 6.595 23.564 1.00 84.62 191 GLY A N 1
ATOM 1575 C CA . GLY A 1 191 ? -2.919 6.286 24.781 1.00 84.62 191 GLY A CA 1
ATOM 1576 C C . GLY A 1 191 ? -2.712 4.791 25.041 1.00 84.62 191 GLY A C 1
ATOM 1577 O O . GLY A 1 191 ? -2.543 4.394 26.186 1.00 84.62 191 GLY A O 1
ATOM 1578 N N . GLY A 1 192 ? -2.720 3.966 23.991 1.00 90.25 192 GLY A N 1
ATOM 1579 C CA . GLY A 1 192 ? -2.291 2.564 24.038 1.00 90.25 192 GLY A CA 1
ATOM 1580 C C . GLY A 1 192 ? -3.446 1.569 23.997 1.00 90.25 192 GLY A C 1
ATOM 1581 O O . GLY A 1 192 ? -4.612 1.961 24.071 1.00 90.25 192 GLY A O 1
ATOM 1582 N N . ARG A 1 193 ? -3.119 0.278 23.868 1.00 92.75 193 ARG A N 1
ATOM 1583 C CA . ARG A 1 193 ? -4.098 -0.825 23.844 1.00 92.75 193 ARG A CA 1
ATOM 1584 C C . ARG A 1 193 ? -4.939 -0.826 25.131 1.00 92.75 193 ARG A C 1
ATOM 1586 O O . ARG A 1 193 ? -4.553 -0.220 26.127 1.00 92.75 193 ARG A O 1
ATOM 1593 N N . GLN A 1 194 ? -6.152 -1.357 25.057 1.00 92.88 194 GLN A N 1
ATOM 1594 C CA . GLN A 1 194 ? -7.074 -1.395 26.192 1.00 92.88 194 GLN A CA 1
ATOM 1595 C C . GLN A 1 194 ? -6.956 -2.723 26.919 1.00 92.88 194 GLN A C 1
ATOM 1597 O O . GLN A 1 194 ? -6.879 -3.755 26.258 1.00 92.88 194 GLN A O 1
ATOM 1602 N N . ASP A 1 195 ? -7.023 -2.662 28.247 1.00 94.88 195 ASP A N 1
ATOM 1603 C CA . ASP A 1 195 ? -6.924 -3.846 29.110 1.00 94.88 195 ASP A CA 1
ATOM 1604 C C . ASP A 1 195 ? -8.261 -4.188 29.795 1.00 94.88 195 ASP A C 1
ATOM 1606 O O . ASP A 1 195 ? -8.366 -5.198 30.478 1.00 94.88 195 ASP A O 1
ATOM 1610 N N . SER A 1 196 ? -9.295 -3.354 29.620 1.00 95.00 196 SER A N 1
ATOM 1611 C CA . SER A 1 196 ? -10.647 -3.589 30.146 1.00 95.00 196 SER A CA 1
ATOM 1612 C C . SER A 1 196 ? -11.735 -3.034 29.226 1.00 95.00 196 SER A C 1
ATOM 1614 O O . SER A 1 196 ? -11.479 -2.146 28.400 1.00 95.00 196 SER A O 1
ATOM 1616 N N . LEU A 1 197 ? -12.975 -3.505 29.389 1.00 93.44 197 LEU A N 1
ATOM 1617 C CA . LEU A 1 197 ? -14.116 -3.052 28.583 1.00 93.44 197 LEU A CA 1
ATOM 1618 C C . LEU A 1 197 ? -14.451 -1.582 28.816 1.00 93.44 197 LEU A C 1
ATOM 1620 O O . LEU A 1 197 ? -14.740 -0.852 27.865 1.00 93.44 197 LEU A O 1
ATOM 1624 N N . ALA A 1 198 ? -14.301 -1.101 30.051 1.00 90.25 198 ALA A N 1
ATOM 1625 C CA . ALA A 1 198 ? -14.458 0.315 30.367 1.00 90.25 198 ALA A CA 1
ATOM 1626 C C . ALA A 1 198 ? -13.463 1.200 29.596 1.00 90.25 198 ALA A C 1
ATOM 1628 O O . ALA A 1 198 ? -13.841 2.245 29.053 1.00 90.25 198 ALA A O 1
ATOM 1629 N N . GLN A 1 199 ? -12.200 0.771 29.488 1.00 92.75 199 GLN A N 1
ATOM 1630 C CA . GLN A 1 199 ? -11.215 1.475 28.668 1.00 92.75 199 GLN A CA 1
ATOM 1631 C C . GLN A 1 199 ? -11.527 1.359 27.173 1.00 92.75 199 GLN A C 1
ATOM 1633 O O . GLN A 1 199 ? -11.402 2.355 26.454 1.00 92.75 199 GLN A O 1
ATOM 1638 N N . ALA A 1 200 ? -11.932 0.173 26.703 1.00 91.94 200 ALA A N 1
ATOM 1639 C CA . ALA A 1 200 ? -12.300 -0.075 25.310 1.00 91.94 200 ALA A CA 1
ATOM 1640 C C . ALA A 1 200 ? -13.425 0.854 24.860 1.00 91.94 200 ALA A C 1
ATOM 1642 O O . ALA A 1 200 ? -13.267 1.567 23.865 1.00 91.94 200 ALA A O 1
ATOM 1643 N N . LYS A 1 201 ? -14.493 0.942 25.658 1.00 89.19 201 LYS A N 1
ATOM 1644 C CA . LYS A 1 201 ? -15.599 1.865 25.432 1.00 89.19 201 LYS A CA 1
ATOM 1645 C C . LYS A 1 201 ? -15.136 3.316 25.389 1.00 89.19 201 LYS A C 1
ATOM 1647 O O . LYS A 1 201 ? -15.388 4.005 24.405 1.00 89.19 201 LYS A O 1
ATOM 1652 N N . SER A 1 202 ? -14.452 3.780 26.435 1.00 89.94 202 SER A N 1
ATOM 1653 C CA . SER A 1 202 ? -14.010 5.175 26.528 1.00 89.94 202 SER A CA 1
ATOM 1654 C C . SER A 1 202 ? -13.170 5.573 25.309 1.00 89.94 202 SER A C 1
ATOM 1656 O O . SER A 1 202 ? -13.433 6.581 24.654 1.00 89.94 202 SER A O 1
ATOM 1658 N N . LYS A 1 203 ? -12.208 4.728 24.922 1.00 90.62 203 LYS A N 1
ATOM 1659 C CA . LYS A 1 203 ? -11.342 4.963 23.759 1.00 90.62 203 LYS A CA 1
ATOM 1660 C C . LYS A 1 203 ? -12.093 4.859 22.427 1.00 90.62 203 LYS A C 1
ATOM 1662 O O . LYS A 1 203 ? -11.765 5.602 21.504 1.00 90.62 203 LYS A O 1
ATOM 1667 N N . PHE A 1 204 ? -13.094 3.987 22.315 1.00 90.31 204 PHE A N 1
ATOM 1668 C CA . PHE A 1 204 ? -13.971 3.918 21.144 1.00 90.31 204 PHE A CA 1
ATOM 1669 C C . PHE A 1 204 ? -14.820 5.188 20.998 1.00 90.31 204 PHE A C 1
ATOM 1671 O O . PHE A 1 204 ? -14.867 5.783 19.922 1.00 90.31 204 PHE A O 1
ATOM 1678 N N . ASP A 1 205 ? -15.404 5.679 22.091 1.00 86.25 205 ASP A N 1
ATOM 1679 C CA . ASP A 1 205 ? -16.148 6.940 22.096 1.00 86.25 205 ASP A CA 1
ATOM 1680 C C . ASP A 1 205 ? -15.241 8.119 21.710 1.00 86.25 205 ASP A C 1
ATOM 1682 O O . ASP A 1 205 ? -15.657 8.997 20.953 1.00 86.25 205 ASP A O 1
ATOM 1686 N N . LEU A 1 206 ? -13.976 8.127 22.149 1.00 86.38 206 LEU A N 1
ATOM 1687 C CA . LEU A 1 206 ? -12.977 9.105 21.699 1.00 86.38 206 LEU A CA 1
ATOM 1688 C C . LEU A 1 206 ? -12.682 8.998 20.195 1.00 86.38 206 LEU A C 1
ATOM 1690 O O . LEU A 1 206 ? -12.601 10.031 19.523 1.00 86.38 206 LEU A O 1
ATOM 1694 N N . ALA A 1 207 ? -12.573 7.782 19.652 1.00 85.88 207 ALA A N 1
ATOM 1695 C CA . ALA A 1 207 ? -12.393 7.552 18.217 1.00 85.88 207 ALA A CA 1
ATOM 1696 C C . ALA A 1 207 ? -13.573 8.095 17.395 1.00 85.88 207 ALA A C 1
ATOM 1698 O O . ALA A 1 207 ? -13.380 8.730 16.358 1.00 85.88 207 ALA A O 1
ATOM 1699 N N . LEU A 1 208 ? -14.793 7.966 17.918 1.00 83.44 208 LEU A N 1
ATOM 1700 C CA . LEU A 1 208 ? -16.006 8.540 17.332 1.00 83.44 208 LEU A CA 1
ATOM 1701 C C . LEU A 1 208 ? -16.108 10.069 17.456 1.00 83.44 208 LEU A C 1
ATOM 1703 O O . LEU A 1 208 ? -17.003 10.683 16.870 1.00 83.44 208 LEU A O 1
ATOM 1707 N N . GLY A 1 209 ? -15.214 10.709 18.210 1.00 80.06 209 GLY A N 1
ATOM 1708 C CA . GLY A 1 209 ? -15.239 12.154 18.424 1.00 80.06 209 GLY A CA 1
ATOM 1709 C C . GLY A 1 209 ? -15.869 12.622 19.715 1.00 80.06 209 GLY A C 1
ATOM 1710 O O . GLY A 1 209 ? -16.177 13.810 19.857 1.00 80.06 209 GLY A O 1
ATOM 1711 N N . GLY A 1 210 ? -16.030 11.713 20.668 1.00 78.00 210 GLY A N 1
ATOM 1712 C CA . GLY A 1 210 ? -16.247 12.047 22.061 1.00 78.00 210 GLY A CA 1
ATOM 1713 C C . GLY A 1 210 ? -15.159 12.997 22.567 1.00 78.00 210 GLY A C 1
ATOM 1714 O O . GLY A 1 210 ? -13.987 12.914 22.204 1.00 78.00 210 GLY A O 1
ATOM 1715 N N . SER A 1 211 ? -15.558 13.948 23.406 1.00 67.19 211 SER A N 1
ATOM 1716 C CA . SER A 1 211 ? -14.609 14.818 24.097 1.00 67.19 211 SER A CA 1
ATOM 1717 C C . SER A 1 211 ? -14.150 14.133 25.378 1.00 67.19 211 SER A C 1
ATOM 1719 O O . SER A 1 211 ? -14.995 13.770 26.195 1.00 67.19 211 SER A O 1
ATOM 1721 N N . VAL A 1 212 ? -12.834 14.062 25.603 1.00 63.97 212 VAL A N 1
ATOM 1722 C CA . VAL A 1 212 ? -12.239 13.630 26.886 1.00 63.97 212 VAL A CA 1
ATOM 1723 C C . VAL A 1 212 ? -12.830 14.431 28.052 1.00 63.97 212 VAL A C 1
ATOM 1725 O O . VAL A 1 212 ? -13.145 13.875 29.095 1.00 63.97 212 VAL A O 1
ATOM 1728 N N . VAL A 1 213 ? -13.080 15.730 27.847 1.00 58.84 213 VAL A N 1
ATOM 1729 C CA . VAL A 1 213 ? -13.668 16.624 28.861 1.00 58.84 213 VAL A CA 1
ATOM 1730 C C . VAL A 1 213 ? -15.110 16.232 29.204 1.00 58.84 213 VAL A C 1
ATOM 1732 O O . VAL A 1 213 ? -15.536 16.422 30.336 1.00 58.84 213 VAL A O 1
ATOM 1735 N N . ASN A 1 214 ? -15.855 15.647 28.259 1.00 55.16 214 ASN A N 1
ATOM 1736 C CA . ASN A 1 214 ? -17.218 15.173 28.521 1.00 55.16 214 ASN A CA 1
ATOM 1737 C C . ASN A 1 214 ? -17.230 13.838 29.277 1.00 55.16 214 ASN A C 1
ATOM 1739 O O . ASN A 1 214 ? -18.193 13.572 29.985 1.00 55.16 214 ASN A O 1
ATOM 1743 N N . ALA A 1 215 ? -16.191 13.013 29.117 1.00 54.41 215 ALA A N 1
ATOM 1744 C CA . ALA A 1 215 ? -16.027 11.773 29.874 1.00 54.41 215 ALA A CA 1
ATOM 1745 C C . ALA A 1 215 ? -15.483 12.028 31.294 1.00 54.41 215 ALA A C 1
ATOM 1747 O O . ALA A 1 215 ? -15.710 11.226 32.192 1.00 54.41 215 ALA A O 1
ATOM 1748 N N . ALA A 1 216 ? -14.779 13.148 31.500 1.00 52.53 216 ALA A N 1
ATOM 1749 C CA . ALA A 1 216 ? -13.991 13.402 32.703 1.00 52.53 216 ALA A CA 1
ATOM 1750 C C . ALA A 1 216 ? -14.646 14.291 33.781 1.00 52.53 216 ALA A C 1
ATOM 1752 O O . ALA A 1 216 ? -13.974 14.573 34.771 1.00 52.53 216 ALA A O 1
ATOM 1753 N N . SER A 1 217 ? -15.897 14.769 33.667 1.00 47.41 217 SER A N 1
ATOM 1754 C CA . SER A 1 217 ? -16.434 15.608 34.758 1.00 47.41 217 SER A CA 1
ATOM 1755 C C . SER A 1 217 ? -17.924 15.495 35.075 1.00 47.41 217 SER A C 1
ATOM 1757 O O . SER A 1 217 ? -18.778 15.917 34.295 1.00 47.41 217 SER A O 1
ATOM 1759 N N . ASN A 1 218 ? -18.183 15.147 36.339 1.00 50.69 218 ASN A N 1
ATOM 1760 C CA . ASN A 1 218 ? -19.025 15.920 37.255 1.00 50.69 218 ASN A CA 1
ATOM 1761 C C . ASN A 1 218 ? -18.930 17.434 36.972 1.00 50.69 218 ASN A C 1
ATOM 1763 O O . ASN A 1 218 ? -18.051 18.086 37.536 1.00 50.69 218 ASN A O 1
ATOM 1767 N N . LYS A 1 219 ? -19.782 18.008 36.105 1.00 47.88 219 LYS A N 1
ATOM 1768 C CA . LYS A 1 219 ? -20.030 19.465 36.056 1.00 47.88 219 LYS A CA 1
ATOM 1769 C C . LYS A 1 219 ? -21.204 19.866 35.149 1.00 47.88 219 LYS A C 1
ATOM 1771 O O . LYS A 1 219 ? -21.160 19.683 33.939 1.00 47.88 219 LYS A O 1
ATOM 1776 N N . GLY A 1 220 ? -22.197 20.500 35.780 1.00 52.81 220 GLY A N 1
ATOM 1777 C CA . GLY A 1 220 ? -22.956 21.664 35.296 1.00 52.81 220 GLY A CA 1
ATOM 1778 C C . GLY A 1 220 ? -23.645 21.571 33.931 1.00 52.81 220 GLY A C 1
ATOM 1779 O O . GLY A 1 220 ? -23.042 21.819 32.892 1.00 52.81 220 GLY A O 1
ATOM 1780 N N . SER A 1 221 ? -24.959 21.365 33.957 1.00 52.25 221 SER A N 1
ATOM 1781 C CA . SER A 1 221 ? -25.904 21.195 32.841 1.00 52.25 221 SER A CA 1
ATOM 1782 C C . SER A 1 221 ? -26.068 22.365 31.839 1.00 52.25 221 SER A C 1
ATOM 1784 O O . SER A 1 221 ? -26.999 22.341 31.039 1.00 52.25 221 SER A O 1
ATOM 1786 N N . GLY A 1 222 ? -25.197 23.380 31.810 1.00 55.38 222 GLY A N 1
ATOM 1787 C CA . GLY A 1 222 ? -25.481 24.644 31.099 1.00 55.38 222 GLY A CA 1
ATOM 1788 C C . GLY A 1 222 ? -24.752 24.911 29.773 1.00 55.38 222 GLY A C 1
ATOM 1789 O O . GLY A 1 222 ? -25.142 25.807 29.026 1.00 55.38 222 GLY A O 1
ATOM 1790 N N . GLY A 1 223 ? -23.674 24.192 29.449 1.00 57.88 223 GLY A N 1
ATOM 1791 C CA . GLY A 1 223 ? -22.801 24.556 28.323 1.00 57.88 223 GLY A CA 1
ATOM 1792 C C . GLY A 1 223 ? -23.176 23.890 26.996 1.00 57.88 223 GLY A C 1
ATOM 1793 O O . GLY A 1 223 ? -23.106 22.666 26.882 1.00 57.88 223 GLY A O 1
ATOM 1794 N N . LYS A 1 224 ? -23.481 24.674 25.946 1.00 54.28 224 LYS A N 1
ATOM 1795 C CA . LYS A 1 224 ? -23.596 24.167 24.561 1.00 54.28 224 LYS A CA 1
ATOM 1796 C C . LYS A 1 224 ? -22.329 23.381 24.192 1.00 54.28 224 LYS A C 1
ATOM 1798 O O . LYS A 1 224 ? -21.256 23.957 24.008 1.00 54.28 224 LYS A O 1
ATOM 1803 N N . LYS A 1 225 ? -22.467 22.057 24.072 1.00 52.81 225 LYS A N 1
ATOM 1804 C CA . LYS A 1 225 ? -21.386 21.120 23.740 1.00 52.81 225 LYS A CA 1
ATOM 1805 C C . LYS A 1 225 ? -20.799 21.472 22.369 1.00 52.81 225 LYS A C 1
ATOM 1807 O O . LYS A 1 225 ? -21.387 21.152 21.337 1.00 52.81 225 LYS A O 1
ATOM 1812 N N . LYS A 1 226 ? -19.624 22.109 22.328 1.00 53.62 226 LYS A N 1
ATOM 1813 C CA . LYS A 1 226 ? -18.860 22.235 21.079 1.00 53.62 226 LYS A CA 1
ATOM 1814 C C . LYS A 1 226 ? -18.334 20.847 20.716 1.00 53.62 226 LYS A C 1
ATOM 1816 O O . LYS A 1 226 ? -17.371 20.379 21.320 1.00 53.62 226 LYS A O 1
ATOM 1821 N N . LYS A 1 227 ? -18.959 20.188 19.736 1.00 50.19 227 LYS A N 1
ATOM 1822 C CA . LYS A 1 227 ? -18.391 18.995 19.095 1.00 50.19 227 LYS A CA 1
ATOM 1823 C C . LYS A 1 227 ? -17.076 19.410 18.436 1.00 50.19 227 LYS A C 1
ATOM 1825 O O . LYS A 1 227 ? -17.075 20.015 17.367 1.00 50.19 227 LYS A O 1
ATOM 1830 N N . ARG A 1 228 ? -15.947 19.146 19.094 1.00 53.44 228 ARG A N 1
ATOM 1831 C CA . ARG A 1 228 ? -14.655 19.163 18.411 1.00 53.44 228 ARG A CA 1
ATOM 1832 C C . ARG A 1 228 ? -14.615 17.907 17.560 1.00 53.44 228 ARG A C 1
ATOM 1834 O O . ARG A 1 228 ? -14.697 16.813 18.099 1.00 53.44 228 ARG A O 1
ATOM 1841 N N . ILE A 1 229 ? -14.502 18.078 16.246 1.00 53.56 229 ILE A N 1
ATOM 1842 C CA . ILE A 1 229 ? -14.189 16.961 15.358 1.00 53.56 229 ILE A CA 1
ATOM 1843 C C . ILE A 1 229 ? -12.862 16.384 15.870 1.00 53.56 229 ILE A C 1
ATOM 1845 O O . ILE A 1 229 ? -11.887 17.143 15.979 1.00 53.56 229 ILE A O 1
ATOM 1849 N N . PRO A 1 230 ? -12.813 15.102 16.261 1.00 51.44 230 PRO A N 1
ATOM 1850 C CA . PRO A 1 230 ? -11.590 14.502 16.752 1.00 51.44 230 PRO A CA 1
ATOM 1851 C C . PRO A 1 230 ? -10.546 14.618 15.653 1.00 51.44 230 PRO A C 1
ATOM 1853 O O . PRO A 1 230 ? -10.794 14.321 14.484 1.00 51.44 230 PRO A O 1
ATOM 1856 N N . ARG A 1 231 ? -9.336 15.021 16.033 1.00 57.12 231 ARG A N 1
ATOM 1857 C CA . ARG A 1 231 ? -8.168 14.883 15.166 1.00 57.12 231 ARG A CA 1
ATOM 1858 C C . ARG A 1 231 ? -7.734 13.413 15.159 1.00 57.12 231 ARG A C 1
ATOM 1860 O O . ARG A 1 231 ? -6.587 13.135 15.505 1.00 57.12 231 ARG A O 1
ATOM 1867 N N . MET A 1 232 ? -8.626 12.476 14.806 1.00 62.34 232 MET A N 1
ATOM 1868 C CA . MET A 1 232 ? -8.179 11.129 14.451 1.00 62.34 232 MET A CA 1
ATOM 1869 C C . MET A 1 232 ? -7.208 11.294 13.295 1.00 62.34 232 MET A C 1
ATOM 1871 O O . MET A 1 232 ? -7.561 11.778 12.214 1.00 62.34 232 MET A O 1
ATOM 1875 N N . ARG A 1 233 ? -5.942 10.986 13.569 1.00 66.75 233 ARG A N 1
ATOM 1876 C CA . ARG A 1 233 ? -4.895 11.076 12.562 1.00 66.75 233 ARG A CA 1
ATOM 1877 C C . ARG A 1 233 ? -5.198 10.005 11.520 1.00 66.75 233 ARG A C 1
ATOM 1879 O O . ARG A 1 233 ? -5.472 8.863 11.867 1.00 66.75 233 ARG A O 1
ATOM 1886 N N . ALA A 1 234 ? -5.181 10.400 10.254 1.00 70.50 234 ALA A N 1
ATOM 1887 C CA . ALA A 1 234 ? -5.317 9.470 9.144 1.00 70.50 234 ALA A CA 1
ATOM 1888 C C . ALA A 1 234 ? -4.301 8.322 9.278 1.00 70.50 234 ALA A C 1
ATOM 1890 O O . ALA A 1 234 ? -3.143 8.588 9.625 1.00 70.50 234 ALA A O 1
ATOM 1891 N N . LEU A 1 235 ? -4.703 7.085 8.944 1.00 70.50 235 LEU A N 1
ATOM 1892 C CA . LEU A 1 235 ? -3.765 5.950 8.829 1.00 70.50 235 LEU A CA 1
ATOM 1893 C C . LEU A 1 235 ? -2.678 6.232 7.783 1.00 70.50 235 LEU A C 1
ATOM 1895 O O . LEU A 1 235 ? -1.615 5.625 7.802 1.00 70.50 235 LEU A O 1
ATOM 1899 N N . SER A 1 236 ? -2.913 7.207 6.896 1.00 57.62 236 SER A N 1
ATOM 1900 C CA . SER A 1 236 ? -2.022 7.563 5.792 1.00 57.62 236 SER A CA 1
ATOM 1901 C C . SER A 1 236 ? -0.610 7.978 6.208 1.00 57.62 236 SER A C 1
ATOM 1903 O O . SER A 1 236 ? 0.287 7.944 5.377 1.00 57.62 236 SER A O 1
ATOM 1905 N N . LYS A 1 237 ? -0.380 8.353 7.475 1.00 59.72 237 LYS A N 1
ATOM 1906 C CA . LYS A 1 237 ? 0.977 8.625 7.989 1.00 59.72 237 LYS A CA 1
ATOM 1907 C C . LYS A 1 237 ? 1.799 7.357 8.265 1.00 59.72 237 LYS A C 1
ATOM 1909 O O . LYS A 1 237 ? 2.947 7.485 8.677 1.00 59.72 237 LYS A O 1
ATOM 1914 N N . CYS A 1 238 ? 1.210 6.180 8.077 1.00 55.62 238 CYS A N 1
ATOM 1915 C CA . CYS A 1 238 ? 1.828 4.877 8.313 1.00 55.62 238 CYS A CA 1
ATOM 1916 C C . CYS A 1 238 ? 1.982 4.050 7.027 1.00 55.62 238 CYS A C 1
ATOM 1918 O O . CYS A 1 238 ? 2.402 2.907 7.115 1.00 55.62 238 CYS A O 1
ATOM 1920 N N . ILE A 1 239 ? 1.639 4.602 5.855 1.00 65.81 239 ILE A N 1
ATOM 1921 C CA . ILE A 1 239 ? 1.823 3.923 4.564 1.00 65.81 239 ILE A CA 1
ATOM 1922 C C . ILE A 1 239 ? 3.215 4.229 4.022 1.00 65.81 239 ILE A C 1
ATOM 1924 O O . ILE A 1 239 ? 3.748 5.317 4.271 1.00 65.81 239 ILE A O 1
ATOM 1928 N N . ALA A 1 240 ? 3.722 3.286 3.224 1.00 67.88 240 ALA A N 1
ATOM 1929 C CA . ALA A 1 240 ? 4.847 3.413 2.314 1.00 67.88 240 ALA A CA 1
ATOM 1930 C C . ALA A 1 240 ? 5.124 4.865 1.909 1.00 67.88 240 ALA A C 1
ATOM 1932 O O . ALA A 1 240 ? 4.349 5.517 1.195 1.00 67.88 240 ALA A O 1
ATOM 1933 N N . SER A 1 241 ? 6.225 5.381 2.435 1.00 74.81 241 SER A N 1
ATOM 1934 C CA . SER A 1 241 ? 6.542 6.802 2.382 1.00 74.81 241 SER A CA 1
ATOM 1935 C C . SER A 1 241 ? 7.137 7.169 1.023 1.00 74.81 241 SER A C 1
ATOM 1937 O O . SER A 1 241 ? 6.837 8.232 0.473 1.00 74.81 241 SER A O 1
ATOM 1939 N N . LEU A 1 242 ? 7.887 6.251 0.417 1.00 80.38 242 LEU A N 1
ATOM 1940 C CA . LEU A 1 242 ? 8.573 6.468 -0.844 1.00 80.38 242 LEU A CA 1
ATOM 1941 C C . LEU A 1 242 ? 7.603 6.634 -2.038 1.00 80.38 242 LEU A C 1
ATOM 1943 O O . LEU A 1 242 ? 7.750 7.605 -2.785 1.00 80.38 242 LEU A O 1
ATOM 1947 N N . PRO A 1 243 ? 6.551 5.809 -2.208 1.00 75.38 243 PRO A N 1
ATOM 1948 C CA . PRO A 1 243 ? 5.525 6.031 -3.227 1.00 75.38 243 PRO A CA 1
ATOM 1949 C C . PRO A 1 243 ? 4.850 7.403 -3.200 1.00 75.38 243 PRO A C 1
ATOM 1951 O O . PRO A 1 243 ? 4.489 7.930 -4.252 1.00 75.38 243 PRO A O 1
ATOM 1954 N N . SER A 1 244 ? 4.696 8.011 -2.019 1.00 73.06 244 SER A N 1
ATOM 1955 C CA . SER A 1 244 ? 4.095 9.345 -1.914 1.00 73.06 244 SER A CA 1
ATOM 1956 C C . SER A 1 244 ? 4.948 10.416 -2.607 1.00 73.06 244 SER A C 1
ATOM 1958 O O . SER A 1 244 ? 4.402 11.310 -3.256 1.00 73.06 244 SER A O 1
ATOM 1960 N N . CYS A 1 245 ? 6.280 10.268 -2.570 1.00 77.06 245 CYS A N 1
ATOM 1961 C CA . CYS A 1 245 ? 7.220 11.110 -3.309 1.00 77.06 245 CYS A CA 1
ATOM 1962 C C . CYS A 1 245 ? 7.022 10.958 -4.829 1.00 77.06 245 CYS A C 1
ATOM 1964 O O . CYS A 1 245 ? 6.918 11.952 -5.553 1.00 77.06 245 CYS A O 1
ATOM 1966 N N . PHE A 1 246 ? 6.879 9.717 -5.307 1.00 75.44 246 PHE A N 1
ATOM 1967 C CA . PHE A 1 246 ? 6.630 9.426 -6.720 1.00 75.44 246 PHE A CA 1
ATOM 1968 C C . PHE A 1 246 ? 5.282 9.967 -7.207 1.00 75.44 246 PHE A C 1
ATOM 1970 O O . PHE A 1 246 ? 5.208 10.562 -8.285 1.00 75.44 246 PHE A O 1
ATOM 1977 N N . LEU A 1 247 ? 4.212 9.799 -6.424 1.00 72.06 247 LEU A N 1
ATOM 1978 C CA . LEU A 1 247 ? 2.886 10.270 -6.815 1.00 72.06 247 LEU A CA 1
ATOM 1979 C C . LEU A 1 247 ? 2.816 11.791 -6.843 1.00 72.06 247 LEU A C 1
ATOM 1981 O O . LEU A 1 247 ? 2.244 12.334 -7.783 1.00 72.06 247 LEU A O 1
ATOM 1985 N N . GLN A 1 248 ? 3.414 12.474 -5.864 1.00 71.94 248 GLN A N 1
ATOM 1986 C CA . GLN A 1 248 ? 3.460 13.933 -5.875 1.00 71.94 248 GLN A CA 1
ATOM 1987 C C . GLN A 1 248 ? 4.147 14.435 -7.150 1.00 71.94 248 GLN A C 1
ATOM 1989 O O . GLN A 1 248 ? 3.599 15.292 -7.835 1.00 71.94 248 GLN A O 1
ATOM 1994 N N . GLY A 1 249 ? 5.270 13.821 -7.541 1.00 71.44 249 GLY A N 1
ATOM 1995 C CA . GLY A 1 249 ? 5.932 14.121 -8.812 1.00 71.44 249 GLY A CA 1
ATOM 1996 C C . GLY A 1 249 ? 5.025 13.910 -10.031 1.00 71.44 249 GLY A C 1
ATOM 1997 O O . GLY A 1 249 ? 4.955 14.774 -10.903 1.00 71.44 249 GLY A O 1
ATOM 1998 N N . LYS A 1 250 ? 4.269 12.804 -10.079 1.00 71.31 250 LYS A N 1
ATOM 1999 C CA . LYS A 1 250 ? 3.309 12.550 -11.169 1.00 71.31 250 LYS A CA 1
ATOM 2000 C C . LYS A 1 250 ? 2.146 13.539 -11.183 1.00 71.31 250 LYS A C 1
ATOM 2002 O O . LYS A 1 250 ? 1.741 13.981 -12.255 1.00 71.31 250 LYS A O 1
ATOM 2007 N N . VAL A 1 251 ? 1.589 13.868 -10.021 1.00 72.44 251 VAL A N 1
ATOM 2008 C CA . VAL A 1 251 ? 0.499 14.843 -9.887 1.00 72.44 251 VAL A CA 1
ATOM 2009 C C . VAL A 1 251 ? 0.975 16.214 -10.351 1.00 72.44 251 VAL A C 1
ATOM 2011 O O . VAL A 1 251 ? 0.289 16.842 -11.152 1.00 72.44 251 VAL A O 1
ATOM 2014 N N . ASP A 1 252 ? 2.166 16.633 -9.934 1.00 71.56 252 ASP A N 1
ATOM 2015 C CA . ASP A 1 252 ? 2.743 17.914 -10.333 1.00 71.56 252 ASP A CA 1
ATOM 2016 C C . ASP A 1 252 ? 3.044 17.950 -11.836 1.00 71.56 252 ASP A C 1
ATOM 2018 O O . ASP A 1 252 ? 2.694 18.922 -12.498 1.00 71.56 252 ASP A O 1
ATOM 2022 N N . MET A 1 253 ? 3.573 16.866 -12.419 1.00 70.44 253 MET A N 1
ATOM 2023 C CA . MET A 1 253 ? 3.718 16.748 -13.878 1.00 70.44 253 MET A CA 1
ATOM 2024 C C . MET A 1 253 ? 2.375 16.886 -14.607 1.00 70.44 253 MET A C 1
ATOM 2026 O O . MET A 1 253 ? 2.286 17.578 -15.619 1.00 70.44 253 MET A O 1
ATOM 2030 N N . ILE A 1 254 ? 1.322 16.229 -14.106 1.00 69.12 254 ILE A N 1
ATOM 2031 C CA . ILE A 1 254 ? -0.018 16.279 -14.708 1.00 69.12 254 ILE A CA 1
ATOM 2032 C C . ILE A 1 254 ? -0.614 17.687 -14.622 1.00 69.12 254 ILE A C 1
ATOM 2034 O O . ILE A 1 254 ? -1.294 18.108 -15.556 1.00 69.12 254 ILE A O 1
ATOM 2038 N N . LEU A 1 255 ? -0.421 18.380 -13.499 1.00 72.56 255 LEU A N 1
ATOM 2039 C CA . LEU A 1 255 ? -1.043 19.678 -13.240 1.00 72.56 255 LEU A CA 1
ATOM 2040 C C . LEU A 1 255 ? -0.260 20.841 -13.856 1.00 72.56 255 LEU A C 1
ATOM 2042 O O . LEU A 1 255 ? -0.880 21.758 -14.388 1.00 72.56 255 LEU A O 1
ATOM 2046 N N . ASN A 1 256 ? 1.072 20.790 -13.823 1.00 73.75 256 ASN A N 1
ATOM 2047 C CA . ASN A 1 256 ? 1.924 21.936 -14.143 1.00 73.75 256 ASN A CA 1
ATOM 2048 C C . ASN A 1 256 ? 2.651 21.799 -15.491 1.00 73.75 256 ASN A C 1
ATOM 2050 O O . ASN A 1 256 ? 3.272 22.756 -15.938 1.00 73.75 256 ASN A O 1
ATOM 2054 N N . SER A 1 257 ? 2.564 20.644 -16.172 1.00 60.31 257 SER A N 1
ATOM 2055 C CA . SER A 1 257 ? 3.278 20.373 -17.438 1.00 60.31 257 SER A CA 1
ATOM 2056 C C . SER A 1 257 ? 4.796 20.623 -17.365 1.00 60.31 257 SER A C 1
ATOM 2058 O O . SER A 1 257 ? 5.429 20.932 -18.374 1.00 60.31 257 SER A O 1
ATOM 2060 N N . GLU A 1 258 ? 5.382 20.513 -16.171 1.00 58.56 258 GLU A N 1
ATOM 2061 C CA . GLU A 1 258 ? 6.808 20.744 -15.938 1.00 58.56 2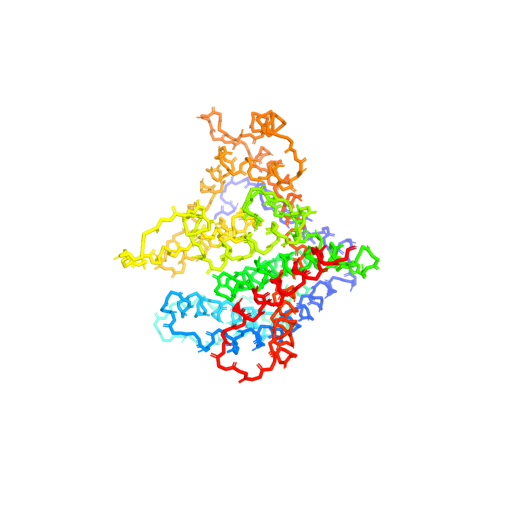58 GLU A CA 1
ATOM 2062 C C . GLU A 1 258 ? 7.671 19.596 -16.490 1.00 58.56 258 GLU A C 1
ATOM 2064 O O . GLU A 1 258 ? 7.236 18.444 -16.585 1.00 58.56 258 GLU A O 1
ATOM 2069 N N . SER A 1 259 ? 8.921 19.926 -16.838 1.00 60.28 259 SER A N 1
ATOM 2070 C CA . SER A 1 259 ? 9.972 18.951 -17.155 1.00 60.28 259 SER A CA 1
ATOM 2071 C C . SER A 1 259 ? 10.116 17.925 -16.015 1.00 60.28 259 SER A C 1
ATOM 2073 O O . SER A 1 259 ? 10.003 18.314 -14.854 1.00 60.28 259 SER A O 1
ATOM 2075 N N . PRO A 1 260 ? 10.410 16.640 -16.296 1.00 59.31 260 PRO A N 1
ATOM 2076 C CA . PRO A 1 260 ? 10.670 15.611 -15.278 1.00 59.31 260 PRO A CA 1
ATOM 2077 C C . PRO A 1 260 ? 11.909 15.868 -14.388 1.00 59.31 260 PRO A C 1
ATOM 2079 O O . PRO A 1 260 ? 12.132 15.128 -13.428 1.00 59.31 260 PRO A O 1
ATOM 2082 N N . ASP A 1 261 ? 12.683 16.926 -14.653 1.00 62.56 261 ASP A N 1
ATOM 2083 C CA . ASP A 1 261 ? 13.934 17.275 -13.960 1.00 62.56 261 ASP A CA 1
ATOM 2084 C C . ASP A 1 261 ? 13.876 17.431 -12.420 1.00 62.56 261 ASP A C 1
ATOM 2086 O O . ASP A 1 261 ? 14.840 17.050 -11.751 1.00 62.56 261 ASP A O 1
ATOM 2090 N N . PRO A 1 262 ? 12.797 17.923 -11.769 1.00 76.50 262 PRO A N 1
ATOM 2091 C CA . PRO A 1 262 ? 12.834 18.147 -10.328 1.00 76.50 262 PRO A CA 1
ATOM 2092 C C . PRO A 1 262 ? 12.629 16.858 -9.519 1.00 76.50 262 PRO A C 1
ATOM 2094 O O . PRO A 1 262 ? 12.655 16.915 -8.290 1.00 76.50 262 PRO A O 1
ATOM 2097 N N . PHE A 1 263 ? 12.420 15.697 -10.155 1.00 78.75 263 PHE A N 1
ATOM 2098 C CA . PHE A 1 263 ? 12.173 14.451 -9.428 1.00 78.75 263 PHE A CA 1
ATOM 2099 C C . PHE A 1 263 ? 13.382 14.011 -8.592 1.00 78.75 263 PHE A C 1
ATOM 2101 O O . PHE A 1 263 ? 13.237 13.734 -7.403 1.00 78.75 263 PHE A O 1
ATOM 2108 N N . VAL A 1 264 ? 14.580 13.980 -9.186 1.00 82.12 264 VAL A N 1
ATOM 2109 C CA . VAL A 1 264 ? 15.792 13.511 -8.494 1.00 82.12 264 VAL A CA 1
ATOM 2110 C C . VAL A 1 264 ? 16.142 14.407 -7.296 1.00 82.12 264 VAL A C 1
ATOM 2112 O O . VAL A 1 264 ? 16.320 13.861 -6.205 1.00 82.12 264 VAL A O 1
ATOM 2115 N N . PRO A 1 265 ? 16.160 15.752 -7.413 1.00 85.88 265 PRO A N 1
ATOM 2116 C CA . PRO A 1 265 ? 16.361 16.628 -6.258 1.00 85.88 265 PRO A CA 1
ATOM 2117 C C . PRO A 1 265 ? 15.325 16.424 -5.147 1.00 85.88 265 PRO A C 1
ATOM 2119 O O . PRO A 1 265 ? 15.693 16.390 -3.975 1.00 85.88 265 PRO A O 1
ATOM 2122 N N . ARG A 1 266 ? 14.042 16.231 -5.491 1.00 85.50 266 ARG A N 1
ATOM 2123 C CA . ARG A 1 266 ? 12.986 15.965 -4.498 1.00 85.50 266 ARG A CA 1
ATOM 2124 C C . ARG A 1 266 ? 13.168 14.627 -3.807 1.00 85.50 266 ARG A C 1
ATOM 2126 O O . ARG A 1 266 ? 12.964 14.550 -2.601 1.00 85.50 266 ARG A O 1
ATOM 2133 N N . LEU A 1 267 ? 13.549 13.590 -4.547 1.00 87.44 267 LEU A N 1
ATOM 2134 C CA . LEU A 1 267 ? 13.843 12.288 -3.967 1.00 87.44 267 LEU A CA 1
ATOM 2135 C C . LEU A 1 267 ? 15.030 12.391 -3.006 1.00 87.44 267 LEU A C 1
ATOM 2137 O O . LEU A 1 267 ? 14.936 11.933 -1.874 1.00 87.44 267 LEU A O 1
ATOM 2141 N N . ILE A 1 268 ? 16.114 13.057 -3.411 1.00 89.38 268 ILE A N 1
ATOM 2142 C CA . ILE A 1 268 ? 17.277 13.297 -2.546 1.00 89.38 268 ILE A CA 1
ATOM 2143 C C . ILE A 1 268 ? 16.871 14.078 -1.293 1.00 89.38 268 ILE A C 1
ATOM 2145 O O . ILE A 1 268 ? 17.256 13.704 -0.187 1.00 89.38 268 ILE A O 1
ATOM 2149 N N . GLN A 1 269 ? 16.069 15.134 -1.435 1.00 90.00 269 GLN A N 1
ATOM 2150 C CA . GLN A 1 269 ? 15.557 15.895 -0.298 1.00 90.00 269 GLN A CA 1
ATOM 2151 C C . GLN A 1 269 ? 14.723 15.002 0.626 1.00 90.00 269 GLN A C 1
ATOM 2153 O O . GLN A 1 269 ? 14.954 14.973 1.831 1.00 90.00 269 GLN A O 1
ATOM 2158 N N . PHE A 1 270 ? 13.796 14.232 0.064 1.00 89.62 270 PHE A N 1
ATOM 2159 C CA . PHE A 1 270 ? 12.929 13.319 0.797 1.00 89.62 270 PHE A CA 1
ATOM 2160 C C . PHE A 1 270 ? 13.728 12.270 1.586 1.00 89.62 270 PHE A C 1
ATOM 2162 O O . PHE A 1 270 ? 13.449 12.054 2.768 1.00 89.62 270 PHE A O 1
ATOM 2169 N N . LEU A 1 271 ? 14.767 11.697 0.970 1.00 90.56 271 LEU A N 1
ATOM 2170 C CA . LEU A 1 271 ? 15.720 10.775 1.597 1.00 90.56 271 LEU A CA 1
ATOM 2171 C C . LEU A 1 271 ? 16.667 11.466 2.592 1.00 90.56 271 LEU A C 1
ATOM 2173 O O . LEU A 1 271 ? 17.331 10.786 3.364 1.00 90.56 271 LEU A O 1
ATOM 2177 N N . SER A 1 272 ? 16.742 12.796 2.613 1.00 90.12 272 SER A N 1
ATOM 2178 C CA . SER A 1 272 ? 17.576 13.563 3.552 1.00 90.12 272 SER A CA 1
ATOM 2179 C C . SER A 1 272 ? 16.807 14.032 4.792 1.00 90.12 272 SER A C 1
ATOM 2181 O O . SER A 1 272 ? 17.404 14.447 5.784 1.00 90.12 272 SER A O 1
ATOM 2183 N N . GLU A 1 273 ? 15.474 14.007 4.757 1.00 90.88 273 GLU A N 1
ATOM 2184 C CA . GLU A 1 273 ? 14.633 14.554 5.819 1.00 90.88 273 GLU A CA 1
ATOM 2185 C C . GLU A 1 273 ? 14.534 13.611 7.030 1.00 90.88 273 GLU A C 1
ATOM 2187 O O . GLU A 1 273 ? 13.967 12.517 6.955 1.00 90.88 273 GLU A O 1
ATOM 2192 N N . LYS A 1 274 ? 14.983 14.089 8.201 1.00 91.00 274 LYS A N 1
ATOM 2193 C CA . LYS A 1 274 ? 14.945 13.348 9.478 1.00 91.00 274 LYS A CA 1
ATOM 2194 C C . LYS A 1 274 ? 13.568 12.770 9.806 1.00 91.00 274 LYS A C 1
ATOM 2196 O O . LYS A 1 274 ? 13.457 11.622 10.225 1.00 91.00 274 LYS A O 1
ATOM 2201 N N . LYS A 1 275 ? 12.499 13.540 9.575 1.00 88.88 275 LYS A N 1
ATOM 2202 C CA . LYS A 1 275 ? 11.121 13.106 9.864 1.00 88.88 275 LYS A CA 1
ATOM 2203 C C . LYS A 1 275 ? 10.741 11.822 9.106 1.00 88.88 275 LYS A C 1
ATOM 2205 O O . LYS A 1 275 ? 9.999 11.010 9.652 1.00 88.88 275 LYS A O 1
ATOM 2210 N N . ASN A 1 276 ? 11.253 11.640 7.885 1.00 88.62 276 ASN A N 1
ATOM 2211 C CA . ASN A 1 276 ? 10.924 10.486 7.056 1.00 88.62 276 ASN A CA 1
ATOM 2212 C C . ASN A 1 276 ? 11.770 9.268 7.468 1.00 88.62 276 ASN A C 1
ATOM 2214 O O . ASN A 1 276 ? 11.242 8.167 7.564 1.00 88.62 276 ASN A O 1
ATOM 2218 N N . HIS A 1 277 ? 13.039 9.466 7.848 1.00 88.75 277 HIS A N 1
ATOM 2219 C CA . HIS A 1 277 ? 13.868 8.401 8.441 1.00 88.75 277 HIS A CA 1
ATOM 2220 C C . HIS A 1 277 ? 13.305 7.860 9.756 1.00 88.75 277 HIS A C 1
ATOM 2222 O O . HIS A 1 277 ? 13.338 6.652 9.986 1.00 88.75 277 HIS A O 1
ATOM 2228 N N . LEU A 1 278 ? 12.734 8.725 10.599 1.00 86.62 278 LEU A N 1
ATOM 2229 C CA . LEU A 1 278 ? 12.025 8.289 11.807 1.00 86.62 278 LEU A CA 1
ATOM 2230 C C . LEU A 1 278 ? 10.796 7.432 11.465 1.00 86.62 278 LEU A C 1
ATOM 2232 O O . LEU A 1 278 ? 10.480 6.491 12.187 1.00 86.62 278 LEU A O 1
ATOM 2236 N N . GLN A 1 279 ? 10.093 7.738 10.370 1.00 84.94 279 GLN A N 1
ATOM 2237 C CA . GLN A 1 279 ? 8.974 6.916 9.903 1.00 84.94 279 GLN A CA 1
ATOM 2238 C C . GLN A 1 279 ? 9.453 5.545 9.410 1.00 84.94 279 GLN A C 1
ATOM 2240 O O . GLN A 1 279 ? 8.917 4.535 9.856 1.00 84.94 279 GLN A O 1
ATOM 2245 N N . VAL A 1 280 ? 10.487 5.509 8.567 1.00 88.12 280 VAL A N 1
ATOM 2246 C CA . VAL A 1 280 ? 11.105 4.267 8.068 1.00 88.12 280 VAL A CA 1
ATOM 2247 C C . VAL A 1 280 ? 11.608 3.400 9.218 1.00 88.12 280 VAL A C 1
ATOM 2249 O O . VAL A 1 280 ? 11.349 2.202 9.258 1.00 88.12 280 VAL A O 1
ATOM 2252 N N . SER A 1 281 ? 12.264 4.003 10.208 1.00 89.44 281 SER A N 1
ATOM 2253 C CA . SER A 1 281 ? 12.772 3.280 11.378 1.00 89.44 281 SER A CA 1
ATOM 2254 C C . SER A 1 281 ? 11.644 2.639 12.186 1.00 89.44 281 SER A C 1
ATOM 2256 O O . SER A 1 281 ? 11.754 1.477 12.566 1.00 89.44 281 SER A O 1
ATOM 2258 N N . ARG A 1 282 ? 10.514 3.340 12.359 1.00 83.56 282 ARG A N 1
ATOM 2259 C CA . ARG A 1 282 ? 9.309 2.756 12.969 1.00 83.56 282 ARG A CA 1
ATOM 2260 C C . ARG A 1 282 ? 8.726 1.627 12.131 1.00 83.56 282 ARG A C 1
ATOM 2262 O O . ARG A 1 282 ? 8.324 0.617 12.691 1.00 83.56 282 ARG A O 1
ATOM 2269 N N . GLN A 1 283 ? 8.694 1.768 10.805 1.00 84.25 283 GLN A N 1
ATOM 2270 C CA . GLN A 1 283 ? 8.214 0.698 9.927 1.00 84.25 283 GLN A CA 1
ATOM 2271 C C . GLN A 1 283 ? 9.086 -0.563 10.021 1.00 84.25 283 GLN A C 1
ATOM 2273 O O . GLN A 1 283 ? 8.563 -1.657 9.823 1.00 84.25 283 GLN A O 1
ATOM 2278 N N . LEU A 1 284 ? 10.369 -0.400 10.356 1.00 88.31 284 LEU A N 1
ATOM 2279 C CA . LEU A 1 284 ? 11.336 -1.464 10.627 1.00 88.31 284 LEU A CA 1
ATOM 2280 C C . LEU A 1 284 ? 11.371 -1.901 12.104 1.00 88.31 284 LEU A C 1
ATOM 2282 O O . LEU A 1 284 ? 12.260 -2.658 12.481 1.00 88.31 284 LEU A O 1
ATOM 2286 N N . ASN A 1 285 ? 10.429 -1.434 12.933 1.00 87.38 285 ASN A N 1
ATOM 2287 C CA . ASN A 1 285 ? 10.323 -1.738 14.365 1.00 87.38 285 ASN A CA 1
ATOM 2288 C C . ASN A 1 285 ? 11.578 -1.401 15.183 1.00 87.38 285 ASN A C 1
ATOM 2290 O O . ASN A 1 285 ? 11.920 -2.107 16.128 1.00 87.38 285 ASN A O 1
ATOM 2294 N N . ARG A 1 286 ? 12.268 -0.320 14.819 1.00 89.75 286 ARG A N 1
ATOM 2295 C CA . ARG A 1 286 ? 13.432 0.171 15.560 1.00 89.75 286 ARG A CA 1
ATOM 2296 C C . ARG A 1 286 ? 13.017 1.122 16.672 1.00 89.75 286 ARG A C 1
ATOM 2298 O O . ARG A 1 286 ? 12.061 1.886 16.523 1.00 89.75 286 ARG A O 1
ATOM 2305 N N . SER A 1 287 ? 13.770 1.094 17.762 1.00 89.25 287 SER A N 1
ATOM 2306 C CA . SER A 1 287 ? 13.678 2.067 18.848 1.00 89.25 287 SER A CA 1
ATOM 2307 C C . SER A 1 287 ? 14.054 3.478 18.379 1.00 89.25 287 SER A C 1
ATOM 2309 O O . SER A 1 287 ? 14.703 3.659 17.347 1.00 89.25 287 SER A O 1
ATOM 2311 N N . ASP A 1 288 ? 13.673 4.503 19.148 1.00 86.94 288 ASP A N 1
ATOM 2312 C CA . ASP A 1 288 ? 13.998 5.898 18.810 1.00 86.94 288 ASP A CA 1
ATOM 2313 C C . ASP A 1 288 ? 15.521 6.158 18.791 1.00 86.94 288 ASP A C 1
ATOM 2315 O O . ASP A 1 288 ? 15.994 6.946 17.972 1.00 86.94 288 ASP A O 1
ATOM 2319 N N . ASN A 1 289 ? 16.299 5.454 19.625 1.00 90.94 289 ASN A N 1
ATOM 2320 C CA . ASN A 1 289 ? 17.765 5.546 19.629 1.00 90.94 289 ASN A CA 1
ATOM 2321 C C . ASN A 1 289 ? 18.366 4.940 18.351 1.00 90.94 289 ASN A C 1
ATOM 2323 O O . ASN A 1 289 ? 19.151 5.592 17.664 1.00 90.94 289 ASN A O 1
ATOM 2327 N N . GLU A 1 290 ? 17.931 3.733 17.976 1.00 91.69 290 GLU A N 1
ATOM 2328 C CA . GLU A 1 290 ? 18.343 3.088 16.722 1.00 91.69 290 GLU A CA 1
ATOM 2329 C C . GLU A 1 290 ? 17.908 3.900 15.495 1.00 91.69 290 GLU A C 1
ATOM 2331 O O . GLU A 1 290 ? 18.594 3.904 14.474 1.00 91.69 290 GLU A O 1
ATOM 2336 N N . ALA A 1 291 ? 16.772 4.599 15.576 1.00 89.31 291 ALA A N 1
ATOM 2337 C CA . ALA A 1 291 ? 16.298 5.480 14.518 1.00 89.31 291 ALA A CA 1
ATOM 2338 C C . ALA A 1 291 ? 17.212 6.701 14.321 1.00 89.31 291 ALA A C 1
ATOM 2340 O O . ALA A 1 291 ? 17.426 7.126 13.182 1.00 89.31 291 ALA A O 1
ATOM 2341 N N . GLU A 1 292 ? 17.770 7.258 15.402 1.00 89.88 292 GLU A N 1
ATOM 2342 C CA . GLU A 1 292 ? 18.737 8.355 15.316 1.00 89.88 292 GLU A CA 1
ATOM 2343 C C . GLU A 1 292 ? 20.062 7.878 14.720 1.00 89.88 292 GLU A C 1
ATOM 2345 O O . GLU A 1 292 ? 20.545 8.479 13.762 1.00 89.88 292 GLU A O 1
ATOM 2350 N N . GLU A 1 293 ? 20.618 6.773 15.221 1.00 90.19 293 GLU A N 1
ATOM 2351 C CA . GLU A 1 293 ? 21.835 6.166 14.664 1.00 90.19 293 GLU A CA 1
ATOM 2352 C C . GLU A 1 293 ? 21.663 5.837 13.178 1.00 90.19 293 GLU A C 1
ATOM 2354 O O . GLU A 1 293 ? 22.534 6.113 12.347 1.00 90.19 293 GLU A O 1
ATOM 2359 N N . TYR A 1 294 ? 20.494 5.304 12.824 1.00 86.00 294 TYR A N 1
ATOM 2360 C CA . TYR A 1 294 ? 20.124 5.023 11.450 1.00 86.00 294 TYR A CA 1
ATOM 2361 C C . TYR A 1 294 ? 20.090 6.284 10.585 1.00 86.00 294 TYR A C 1
ATOM 2363 O O . TYR A 1 294 ? 20.663 6.289 9.492 1.00 86.00 294 TYR A O 1
ATOM 2371 N N . PHE A 1 295 ? 19.461 7.359 11.067 1.00 88.50 295 PHE A N 1
ATOM 2372 C CA . PHE A 1 295 ? 19.459 8.637 10.364 1.00 88.50 295 PHE A CA 1
ATOM 2373 C C . PHE A 1 295 ? 20.888 9.140 10.148 1.00 88.50 295 PHE A C 1
ATOM 2375 O O . PHE A 1 295 ? 21.232 9.496 9.027 1.00 88.50 295 PHE A O 1
ATOM 2382 N N . GLN A 1 296 ? 21.751 9.103 11.163 1.00 87.00 296 GLN A N 1
ATOM 2383 C CA . GLN A 1 296 ? 23.142 9.542 11.012 1.00 87.00 296 GLN A CA 1
ATOM 2384 C C . GLN A 1 296 ? 23.913 8.700 9.983 1.00 87.00 296 GLN A C 1
ATOM 2386 O O . GLN A 1 296 ? 24.699 9.238 9.203 1.00 87.00 296 GLN A O 1
ATOM 2391 N N . LYS A 1 297 ? 23.658 7.387 9.929 1.00 86.31 297 LYS A N 1
ATOM 2392 C CA . LYS A 1 297 ? 24.338 6.466 9.009 1.00 86.31 297 LYS A CA 1
ATOM 2393 C C . LYS A 1 297 ? 23.885 6.601 7.552 1.00 86.31 297 LYS A C 1
ATOM 2395 O O . LYS A 1 297 ? 24.715 6.510 6.650 1.00 86.31 297 LYS A O 1
ATOM 2400 N N . TYR A 1 298 ? 22.585 6.778 7.314 1.00 83.50 298 TYR A N 1
ATOM 2401 C CA . TYR A 1 298 ? 21.990 6.702 5.971 1.00 83.50 298 TYR A CA 1
ATOM 2402 C C . TYR A 1 298 ? 21.424 8.023 5.456 1.00 83.50 298 TYR A C 1
ATOM 2404 O O . TYR A 1 298 ? 20.933 8.079 4.327 1.00 83.50 298 TYR A O 1
ATOM 2412 N N . SER A 1 299 ? 21.482 9.094 6.246 1.00 81.62 299 SER A N 1
ATOM 2413 C CA . SER A 1 299 ? 21.112 10.418 5.766 1.00 81.62 299 SER A CA 1
ATOM 2414 C C . SER A 1 299 ? 22.037 10.843 4.632 1.00 81.62 299 SER A C 1
ATOM 2416 O O . SER A 1 299 ? 23.264 10.835 4.736 1.00 81.62 299 SER A O 1
ATOM 2418 N N . THR A 1 300 ? 21.428 11.276 3.535 1.00 79.94 300 THR A N 1
ATOM 2419 C CA . THR A 1 300 ? 22.136 11.904 2.419 1.00 79.94 300 THR A CA 1
ATOM 2420 C C . THR A 1 300 ? 22.486 13.371 2.696 1.00 79.94 300 THR A C 1
ATOM 2422 O O . THR A 1 300 ? 23.100 14.018 1.851 1.00 79.94 300 THR A O 1
ATOM 2425 N N . ASN A 1 301 ? 22.140 13.904 3.876 1.00 76.38 301 ASN A N 1
ATOM 2426 C CA . ASN A 1 301 ? 22.364 15.298 4.251 1.00 76.38 301 ASN A CA 1
ATOM 2427 C C . ASN A 1 301 ? 23.803 15.553 4.733 1.00 76.38 301 ASN A C 1
ATOM 2429 O O . ASN A 1 301 ? 24.047 15.779 5.915 1.00 76.38 301 ASN A O 1
ATOM 2433 N N . THR A 1 302 ? 24.774 15.518 3.820 1.00 76.62 302 THR A N 1
ATOM 2434 C CA . THR A 1 302 ? 26.182 15.844 4.123 1.00 76.62 302 THR A CA 1
ATOM 2435 C C . THR A 1 302 ? 26.582 17.257 3.684 1.00 76.62 302 THR A C 1
ATOM 2437 O O . THR A 1 302 ? 27.770 17.573 3.631 1.00 76.62 302 THR A O 1
ATOM 2440 N N . GLY A 1 303 ? 25.619 18.095 3.280 1.00 78.88 303 GLY A N 1
ATOM 2441 C CA . GLY A 1 303 ? 25.881 19.388 2.631 1.00 78.88 303 GLY A CA 1
ATOM 2442 C C . GLY A 1 303 ? 26.482 19.279 1.219 1.00 78.88 303 GLY A C 1
ATOM 2443 O O . GLY A 1 303 ? 26.703 20.296 0.568 1.00 78.88 303 GLY A O 1
ATOM 2444 N N . LYS A 1 304 ? 26.729 18.059 0.723 1.00 84.38 304 LYS A N 1
ATOM 2445 C CA . LYS A 1 304 ? 27.167 17.756 -0.647 1.00 84.38 304 LYS A CA 1
ATOM 2446 C C . LYS A 1 304 ? 26.085 16.949 -1.361 1.00 84.38 304 LYS A C 1
ATOM 2448 O O . LYS A 1 304 ? 25.325 16.232 -0.714 1.00 84.38 304 LYS A O 1
ATOM 2453 N N . VAL A 1 305 ? 26.043 17.028 -2.692 1.00 84.19 305 VAL A N 1
ATOM 2454 C CA . VAL A 1 305 ? 25.170 16.161 -3.499 1.00 84.19 305 VAL A CA 1
ATOM 2455 C C . VAL A 1 305 ? 25.556 14.700 -3.223 1.00 84.19 305 VAL A C 1
ATOM 2457 O O . VAL A 1 305 ? 26.735 14.358 -3.365 1.00 84.19 305 VAL A O 1
ATOM 2460 N N . PRO A 1 306 ? 24.619 13.839 -2.784 1.00 88.00 306 PRO A N 1
ATOM 2461 C CA . PRO A 1 306 ? 24.934 12.451 -2.481 1.00 88.00 306 PRO A CA 1
ATO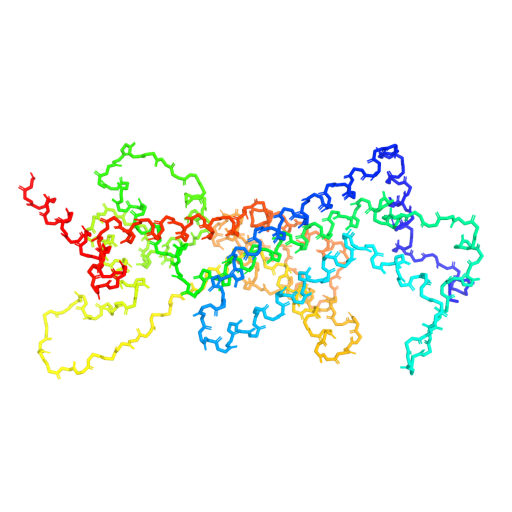M 2462 C C . PRO A 1 306 ? 25.361 11.708 -3.747 1.00 88.00 306 PRO A C 1
ATOM 2464 O O . PRO A 1 306 ? 24.860 11.964 -4.842 1.00 88.00 306 PRO A O 1
ATOM 2467 N N . THR A 1 307 ? 26.284 10.760 -3.594 1.00 88.31 307 THR A N 1
ATOM 2468 C CA . THR A 1 307 ? 26.655 9.857 -4.687 1.00 88.31 307 THR A CA 1
ATOM 2469 C C . THR A 1 307 ? 25.484 8.934 -5.027 1.00 88.31 307 THR A C 1
ATOM 2471 O O . THR A 1 307 ? 24.656 8.628 -4.167 1.00 88.31 307 THR A O 1
ATOM 2474 N N . ILE A 1 308 ? 25.431 8.453 -6.274 1.00 83.50 308 ILE A N 1
ATOM 2475 C CA . ILE A 1 308 ? 24.391 7.514 -6.729 1.00 83.50 308 ILE A CA 1
ATOM 2476 C C . ILE A 1 308 ? 24.339 6.282 -5.818 1.00 83.50 308 ILE A C 1
ATOM 2478 O O . ILE A 1 308 ? 23.260 5.885 -5.398 1.00 83.50 308 ILE A O 1
ATOM 2482 N N . ASP A 1 309 ? 25.498 5.742 -5.438 1.00 85.31 309 ASP A N 1
ATOM 2483 C CA . ASP A 1 309 ? 25.599 4.598 -4.527 1.00 85.31 309 ASP A CA 1
ATOM 2484 C C . ASP A 1 309 ? 24.925 4.856 -3.166 1.00 85.31 309 ASP A C 1
ATOM 2486 O O . ASP A 1 309 ? 24.147 4.034 -2.688 1.00 85.31 309 ASP A O 1
ATOM 2490 N N . LYS A 1 310 ? 25.115 6.045 -2.576 1.00 87.19 310 LYS A N 1
ATOM 2491 C CA . LYS A 1 310 ? 24.437 6.418 -1.324 1.00 87.19 310 LYS A CA 1
ATOM 2492 C C . LYS A 1 310 ? 22.924 6.508 -1.490 1.00 87.19 310 LYS A C 1
ATOM 2494 O O . LYS A 1 310 ? 22.193 6.070 -0.607 1.00 87.19 310 LYS A O 1
ATOM 2499 N N . VAL A 1 311 ? 22.454 7.061 -2.610 1.00 89.06 311 VAL A N 1
ATOM 2500 C CA . VAL A 1 311 ? 21.017 7.150 -2.910 1.00 89.06 311 VAL A CA 1
ATOM 2501 C C . VAL A 1 311 ? 20.420 5.755 -3.090 1.00 89.06 311 VAL A C 1
ATOM 2503 O O . VAL A 1 311 ? 19.372 5.471 -2.518 1.00 89.06 311 VAL A O 1
ATOM 2506 N N . LEU A 1 312 ? 21.091 4.871 -3.832 1.00 87.56 312 LEU A N 1
ATOM 2507 C CA . LEU A 1 312 ? 20.646 3.493 -4.046 1.00 87.56 312 LEU A CA 1
ATOM 2508 C C . LEU A 1 312 ? 20.630 2.692 -2.739 1.00 87.56 312 LEU A C 1
ATOM 2510 O O . LEU A 1 312 ? 19.630 2.048 -2.435 1.00 87.56 312 LEU A O 1
ATOM 2514 N N . ASN A 1 313 ? 21.682 2.797 -1.925 1.00 86.88 313 ASN A N 1
ATOM 2515 C CA . ASN A 1 313 ? 21.749 2.142 -0.618 1.00 86.88 313 ASN A CA 1
ATOM 2516 C C . ASN A 1 313 ? 20.650 2.631 0.332 1.00 86.88 313 ASN A C 1
ATOM 2518 O O . ASN A 1 313 ? 20.035 1.821 1.026 1.00 86.88 313 ASN A O 1
ATOM 2522 N N . ALA A 1 314 ? 20.357 3.936 0.331 1.00 89.81 314 ALA A N 1
ATOM 2523 C CA . ALA A 1 314 ? 19.208 4.465 1.051 1.00 89.81 314 ALA A CA 1
ATOM 2524 C C . ALA A 1 314 ? 17.909 3.850 0.508 1.00 89.81 314 ALA A C 1
ATOM 2526 O O . ALA A 1 314 ? 17.171 3.234 1.269 1.00 89.81 314 ALA A O 1
ATOM 2527 N N . LEU A 1 315 ? 17.656 3.925 -0.802 1.00 89.88 315 LEU A N 1
ATOM 2528 C CA . LEU A 1 315 ? 16.438 3.391 -1.423 1.00 89.88 315 LEU A CA 1
ATOM 2529 C C . LEU A 1 315 ? 16.182 1.918 -1.095 1.00 89.88 315 LEU A C 1
ATOM 2531 O O . LEU A 1 315 ? 15.041 1.568 -0.807 1.00 89.88 315 LEU A O 1
ATOM 2535 N N . THR A 1 316 ? 17.213 1.071 -1.073 1.00 90.06 316 THR A N 1
ATOM 2536 C CA . THR A 1 316 ? 17.083 -0.344 -0.690 1.00 90.06 316 THR A CA 1
ATOM 2537 C C . THR A 1 316 ? 16.408 -0.502 0.669 1.00 90.06 316 THR A C 1
ATOM 2539 O O . THR A 1 316 ? 15.473 -1.285 0.816 1.00 90.06 316 THR A O 1
ATOM 2542 N N . ILE A 1 317 ? 16.827 0.276 1.665 1.00 89.38 317 ILE A N 1
ATOM 2543 C CA . ILE A 1 317 ? 16.279 0.159 3.019 1.00 89.38 317 ILE A CA 1
ATOM 2544 C C . ILE A 1 317 ? 14.843 0.678 3.075 1.00 89.38 317 ILE A C 1
ATOM 2546 O O . ILE A 1 317 ? 14.005 0.122 3.783 1.00 89.38 317 ILE A O 1
ATOM 2550 N N . TRP A 1 318 ? 14.537 1.711 2.295 1.00 89.94 318 TRP A N 1
ATOM 2551 C CA . TRP A 1 318 ? 13.180 2.237 2.192 1.00 89.94 318 TRP A CA 1
ATOM 2552 C C . TRP A 1 318 ? 12.242 1.238 1.521 1.00 89.94 318 TRP A C 1
ATOM 2554 O O . TRP A 1 318 ? 11.130 1.046 1.997 1.00 89.94 318 TRP A O 1
ATOM 2564 N N . PHE A 1 319 ? 12.698 0.537 0.481 1.00 87.38 319 PHE A N 1
ATOM 2565 C CA . PHE A 1 319 ? 11.922 -0.544 -0.121 1.00 87.38 319 PHE A CA 1
ATOM 2566 C C . PHE A 1 319 ? 11.676 -1.696 0.856 1.00 87.38 319 PHE A C 1
ATOM 2568 O O . PHE A 1 319 ? 10.572 -2.232 0.864 1.00 87.38 319 PHE A O 1
ATOM 2575 N N . ILE A 1 320 ? 12.649 -2.041 1.707 1.00 89.25 320 ILE A N 1
ATOM 2576 C CA . ILE A 1 320 ? 12.460 -3.042 2.771 1.00 89.25 320 ILE A CA 1
ATOM 2577 C C . ILE A 1 320 ? 11.404 -2.562 3.779 1.00 89.25 320 ILE A C 1
ATOM 2579 O O . ILE A 1 320 ? 10.502 -3.316 4.135 1.00 89.25 320 ILE A O 1
ATOM 2583 N N . ALA A 1 321 ? 11.469 -1.301 4.208 1.00 87.81 321 ALA A N 1
ATOM 2584 C CA . ALA A 1 321 ? 10.505 -0.736 5.153 1.00 87.81 321 ALA A CA 1
ATOM 2585 C C . ALA A 1 321 ? 9.080 -0.657 4.578 1.00 87.81 321 ALA A C 1
ATOM 2587 O O . ALA A 1 321 ? 8.103 -0.939 5.277 1.00 87.81 321 ALA A O 1
ATOM 2588 N N . ASP A 1 322 ? 8.971 -0.325 3.291 1.00 86.06 322 ASP A N 1
ATOM 2589 C CA . ASP A 1 322 ? 7.708 -0.228 2.563 1.00 86.06 322 ASP A CA 1
ATOM 2590 C C . ASP A 1 322 ? 7.173 -1.607 2.128 1.00 86.06 322 ASP A C 1
ATOM 2592 O O . ASP A 1 322 ? 6.000 -1.720 1.763 1.00 86.06 322 ASP A O 1
ATOM 2596 N N . GLN A 1 323 ? 7.991 -2.670 2.182 1.00 85.75 323 GLN A N 1
ATOM 2597 C CA . GLN A 1 323 ? 7.626 -4.008 1.708 1.00 85.75 323 GLN A CA 1
ATOM 2598 C C . GLN A 1 323 ? 6.364 -4.528 2.398 1.00 85.75 323 GLN A C 1
ATOM 2600 O O . GLN A 1 323 ? 5.482 -5.069 1.734 1.00 85.75 323 GLN A O 1
ATOM 2605 N N . MET A 1 324 ? 6.236 -4.329 3.710 1.00 82.25 324 MET A N 1
ATOM 2606 C CA . MET A 1 324 ? 5.040 -4.765 4.431 1.00 82.25 324 MET A CA 1
ATOM 2607 C C . MET A 1 324 ? 3.782 -4.033 3.964 1.00 82.25 324 MET A C 1
ATOM 2609 O O . MET A 1 324 ? 2.753 -4.671 3.791 1.00 82.25 324 MET A O 1
ATOM 2613 N N . ASP A 1 325 ? 3.851 -2.727 3.699 1.00 82.12 325 ASP A N 1
ATOM 2614 C CA . ASP A 1 325 ? 2.677 -1.953 3.268 1.00 82.12 325 ASP A CA 1
ATOM 2615 C C . ASP A 1 325 ? 2.324 -2.198 1.792 1.00 82.12 325 ASP A C 1
ATOM 2617 O O . ASP A 1 325 ? 1.195 -1.946 1.364 1.00 82.12 325 ASP A O 1
ATOM 2621 N N . LEU A 1 326 ? 3.288 -2.688 1.009 1.00 83.25 326 LEU A N 1
ATOM 2622 C CA . LEU A 1 326 ? 3.067 -3.182 -0.344 1.00 83.25 326 LEU A CA 1
ATOM 2623 C C . LEU A 1 326 ? 2.396 -4.561 -0.341 1.00 83.25 326 LEU A C 1
ATOM 2625 O O . LEU A 1 326 ? 1.482 -4.799 -1.130 1.00 83.25 326 LEU A O 1
ATOM 2629 N N . LEU A 1 327 ? 2.887 -5.476 0.498 1.00 85.88 327 LEU A N 1
ATOM 2630 C CA . LEU A 1 327 ? 2.400 -6.853 0.568 1.00 85.88 327 LEU A CA 1
ATOM 2631 C C . LEU A 1 327 ? 1.072 -6.956 1.320 1.00 85.88 327 LEU A C 1
ATOM 2633 O O . LEU A 1 327 ? 0.241 -7.800 0.985 1.00 85.88 327 LEU A O 1
ATOM 2637 N N . PHE A 1 328 ? 0.851 -6.089 2.307 1.00 89.88 328 PHE A N 1
ATOM 2638 C CA . PHE A 1 328 ? -0.401 -6.028 3.035 1.00 89.88 328 PHE A CA 1
ATOM 2639 C C . PHE A 1 328 ? -1.479 -5.351 2.192 1.00 89.88 328 PHE A C 1
ATOM 2641 O O . PHE A 1 328 ? -1.341 -4.209 1.746 1.00 89.88 328 PHE A O 1
ATOM 2648 N N . ASN A 1 329 ? -2.577 -6.065 1.968 1.00 91.88 329 ASN A N 1
ATOM 2649 C CA . ASN A 1 329 ? -3.660 -5.599 1.119 1.00 91.88 329 ASN A CA 1
ATOM 2650 C C . ASN A 1 329 ? -4.627 -4.714 1.916 1.00 91.88 329 ASN A C 1
ATOM 2652 O O . ASN A 1 329 ? -5.722 -5.135 2.291 1.00 91.88 329 ASN A O 1
ATOM 2656 N N . TRP A 1 330 ? -4.218 -3.468 2.162 1.00 91.62 330 TRP A N 1
ATOM 2657 C CA . TRP A 1 330 ? -5.032 -2.462 2.854 1.00 91.62 330 TRP A CA 1
ATOM 2658 C C . TRP A 1 330 ? -6.398 -2.250 2.198 1.00 91.62 330 TRP A C 1
ATOM 2660 O O . TRP A 1 330 ? -7.380 -1.951 2.875 1.00 91.62 330 TRP A O 1
ATOM 2670 N N . ASN A 1 331 ? -6.464 -2.418 0.879 1.00 91.75 331 ASN A N 1
ATOM 2671 C CA . ASN A 1 331 ? -7.704 -2.337 0.128 1.00 91.75 331 ASN A CA 1
ATOM 2672 C C . ASN A 1 331 ? -8.683 -3.457 0.508 1.00 91.75 331 ASN A C 1
ATOM 2674 O O . ASN A 1 331 ? -9.864 -3.196 0.721 1.00 91.75 331 ASN A O 1
ATOM 2678 N N . GLU A 1 332 ? -8.196 -4.694 0.612 1.00 93.38 332 GLU A N 1
ATOM 2679 C CA . GLU A 1 332 ? -9.015 -5.825 1.056 1.00 93.38 332 GLU A CA 1
ATOM 2680 C C . GLU A 1 332 ? -9.439 -5.672 2.510 1.00 93.38 332 GLU A C 1
ATOM 2682 O O . GLU A 1 332 ? -10.605 -5.889 2.826 1.00 93.38 332 GLU A O 1
ATOM 2687 N N . LEU A 1 333 ? -8.521 -5.244 3.386 1.00 94.31 333 LEU A N 1
ATOM 2688 C CA . LEU A 1 333 ? -8.863 -4.987 4.781 1.00 94.31 333 LEU A CA 1
ATOM 2689 C C . LEU A 1 333 ? -9.996 -3.960 4.875 1.00 94.31 333 LEU A C 1
ATOM 2691 O O . LEU A 1 333 ? -10.935 -4.179 5.630 1.00 94.31 333 LEU A O 1
ATOM 2695 N N . GLN A 1 334 ? -9.954 -2.879 4.086 1.00 93.31 334 GLN A N 1
ATOM 2696 C CA . GLN A 1 334 ? -11.029 -1.884 4.061 1.00 93.31 334 GLN A CA 1
ATOM 2697 C C . GLN A 1 334 ? -12.376 -2.493 3.657 1.00 93.31 334 GLN A C 1
ATOM 2699 O O . GLN A 1 334 ? -13.392 -2.198 4.291 1.00 93.31 334 GLN A O 1
ATOM 2704 N N . LEU A 1 335 ? -12.401 -3.323 2.612 1.00 92.31 335 LEU A N 1
ATOM 2705 C CA . LEU A 1 335 ? -13.621 -3.987 2.150 1.00 92.31 335 LEU A CA 1
ATOM 2706 C C . LEU A 1 335 ? -14.176 -4.929 3.223 1.00 92.31 335 LEU A C 1
ATOM 2708 O O . LEU A 1 335 ? -15.352 -4.835 3.573 1.00 92.31 335 LEU A O 1
ATOM 2712 N N . THR A 1 336 ? -13.320 -5.767 3.811 1.00 95.25 336 THR A N 1
ATOM 2713 C CA . THR A 1 336 ? -13.695 -6.682 4.898 1.00 95.25 336 THR A CA 1
ATOM 2714 C C . THR A 1 336 ? -14.205 -5.914 6.112 1.00 95.25 336 THR A C 1
ATOM 2716 O O . THR A 1 336 ? -15.275 -6.215 6.626 1.00 95.25 336 THR A O 1
ATOM 2719 N N . CYS A 1 337 ? -13.495 -4.869 6.539 1.00 94.75 337 CYS A N 1
ATOM 2720 C CA . CYS A 1 337 ? -13.917 -3.996 7.629 1.00 94.75 337 CYS A CA 1
ATOM 2721 C C . CYS A 1 337 ? -15.279 -3.352 7.352 1.00 94.75 337 CYS A C 1
ATOM 2723 O O . CYS A 1 337 ? -16.116 -3.254 8.245 1.00 94.75 337 CYS A O 1
ATOM 2725 N N . THR A 1 338 ? -15.532 -2.941 6.112 1.00 92.00 338 THR A N 1
ATOM 2726 C CA . THR A 1 338 ? -16.814 -2.346 5.733 1.00 92.00 338 THR A CA 1
ATOM 2727 C C . THR A 1 338 ? -17.951 -3.356 5.776 1.00 92.00 338 THR A C 1
ATOM 2729 O O . THR A 1 338 ? -18.989 -3.061 6.367 1.00 92.00 338 THR A O 1
ATOM 2732 N N . ALA A 1 339 ? -17.747 -4.555 5.230 1.00 93.44 339 ALA A N 1
ATOM 2733 C CA . ALA A 1 339 ? -18.728 -5.634 5.296 1.00 93.44 339 ALA A CA 1
ATOM 2734 C C . ALA A 1 339 ? -19.034 -6.024 6.752 1.00 93.44 339 ALA A C 1
ATOM 2736 O O . ALA A 1 339 ? -20.192 -5.993 7.165 1.00 93.44 339 ALA A O 1
ATOM 2737 N N . THR A 1 340 ? -17.999 -6.264 7.564 1.00 94.69 340 THR A N 1
ATOM 2738 C CA . THR A 1 340 ? -18.143 -6.581 8.993 1.00 94.69 340 THR A CA 1
ATOM 2739 C C . THR A 1 340 ? -18.905 -5.487 9.734 1.00 94.69 340 THR A C 1
ATOM 2741 O O . THR A 1 340 ? -19.796 -5.775 10.529 1.00 94.69 340 THR A O 1
ATOM 2744 N N . TRP A 1 341 ? -18.601 -4.217 9.461 1.00 92.19 341 TRP A N 1
ATOM 2745 C CA . TRP A 1 341 ? -19.306 -3.097 10.079 1.00 92.19 341 TRP A CA 1
ATOM 2746 C C . TRP A 1 341 ? -20.790 -3.046 9.694 1.00 92.19 341 TRP A C 1
ATOM 2748 O O . TRP A 1 341 ? -21.645 -2.790 10.541 1.00 92.19 341 TRP A O 1
ATOM 2758 N N . GLN A 1 342 ? -21.115 -3.312 8.427 1.00 89.75 342 GLN A N 1
ATOM 2759 C CA . GLN A 1 342 ? -22.500 -3.388 7.957 1.00 89.75 342 GLN A CA 1
ATOM 2760 C C . GLN A 1 342 ? -23.262 -4.561 8.579 1.00 89.75 342 GLN A C 1
ATOM 2762 O O . GLN A 1 342 ? -24.452 -4.433 8.859 1.00 89.75 342 GLN A O 1
ATOM 2767 N N . ASP A 1 343 ? -22.602 -5.691 8.812 1.00 92.00 343 ASP A N 1
ATOM 2768 C CA . ASP A 1 343 ? -23.234 -6.852 9.434 1.00 92.00 343 ASP A CA 1
ATOM 2769 C C . ASP A 1 343 ? -23.467 -6.641 10.933 1.00 92.00 343 ASP A C 1
ATOM 2771 O O . ASP A 1 343 ? -24.559 -6.937 11.419 1.00 92.00 343 ASP A O 1
ATOM 2775 N N . LEU A 1 344 ? -22.518 -6.008 11.636 1.00 88.75 344 LEU A N 1
ATOM 2776 C CA . LEU A 1 344 ? -22.731 -5.516 13.004 1.00 88.75 344 LEU A CA 1
ATOM 2777 C C . LEU A 1 344 ? -23.912 -4.540 13.069 1.00 88.75 344 LEU A C 1
ATOM 2779 O O . LEU A 1 344 ? -24.723 -4.577 13.987 1.00 88.75 344 LEU A O 1
ATOM 2783 N N . LEU A 1 345 ? -24.048 -3.672 12.070 1.00 84.31 345 LEU A N 1
ATOM 2784 C CA . LEU A 1 345 ? -25.172 -2.747 11.985 1.00 84.31 345 LEU A CA 1
ATOM 2785 C C . LEU A 1 345 ? -26.524 -3.451 11.854 1.00 84.31 345 LEU A C 1
ATOM 2787 O O . LEU A 1 345 ? -27.493 -3.050 12.496 1.00 84.31 345 LEU A O 1
ATOM 2791 N N . LYS A 1 346 ? -26.595 -4.492 11.023 1.00 86.81 346 LYS A N 1
ATOM 2792 C CA . LYS A 1 346 ? -27.822 -5.273 10.837 1.00 86.81 346 LYS A CA 1
ATOM 2793 C C . LYS A 1 346 ? -28.176 -6.063 12.094 1.00 86.81 346 LYS A C 1
ATOM 2795 O O . LYS A 1 346 ? -29.358 -6.148 12.421 1.00 86.81 346 LYS A O 1
ATOM 2800 N N . SER A 1 347 ? -27.184 -6.623 12.791 1.00 86.19 347 SER A N 1
ATOM 2801 C CA . SER A 1 347 ? -27.422 -7.457 13.974 1.00 86.19 347 SER A CA 1
ATOM 2802 C C . SER A 1 347 ? -27.943 -6.662 15.171 1.00 86.19 347 SER A C 1
ATOM 2804 O O . SER A 1 347 ? -28.769 -7.181 15.916 1.00 86.19 347 SER A O 1
ATOM 2806 N N . VAL A 1 348 ? -27.537 -5.397 15.325 1.00 80.19 348 VAL A N 1
ATOM 2807 C CA . VAL A 1 348 ? -28.012 -4.543 16.430 1.00 80.19 348 VAL A CA 1
ATOM 2808 C C . VAL A 1 348 ? -29.391 -3.898 16.140 1.00 80.19 348 VAL A C 1
ATOM 2810 O O . VAL A 1 348 ? -30.025 -3.327 17.024 1.00 80.19 348 VAL A O 1
ATOM 2813 N N . GLY A 1 349 ? -29.931 -4.075 14.929 1.00 71.06 349 GL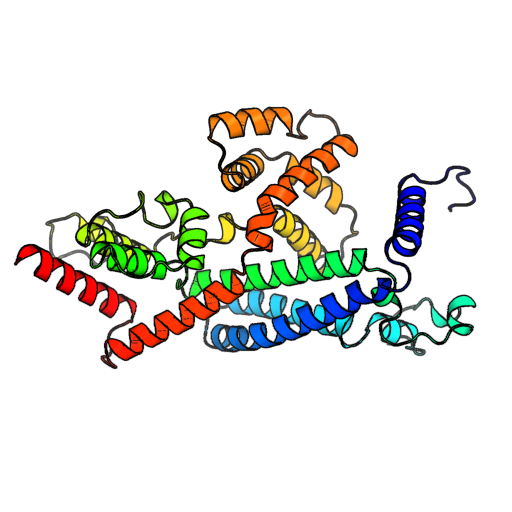Y A N 1
ATOM 2814 C CA . GLY A 1 349 ? -31.315 -3.747 14.571 1.00 71.06 349 GLY A CA 1
ATOM 2815 C C . GLY A 1 349 ? -31.520 -2.355 13.953 1.00 71.06 349 GLY A C 1
ATOM 2816 O O . GLY A 1 349 ? -30.822 -1.393 14.257 1.00 71.06 349 GLY A O 1
ATOM 2817 N N . ASN A 1 350 ? -32.548 -2.237 13.096 1.00 55.75 350 ASN A N 1
ATOM 2818 C CA . ASN A 1 350 ? -32.930 -1.046 12.304 1.00 55.75 350 ASN A CA 1
ATOM 2819 C C . ASN A 1 350 ? -33.416 0.177 13.124 1.00 55.75 350 ASN A C 1
ATOM 2821 O O . ASN A 1 350 ? -34.094 1.065 12.593 1.00 55.75 350 ASN A O 1
ATOM 2825 N N . GLY A 1 351 ? -33.116 0.246 14.422 1.00 54.12 351 GLY A N 1
ATOM 2826 C CA . GLY A 1 351 ? -33.402 1.426 15.230 1.00 54.12 351 GLY A CA 1
ATOM 2827 C C . GLY A 1 351 ? -32.646 2.632 14.672 1.00 54.12 351 GLY A C 1
ATOM 2828 O O . GLY A 1 351 ? -31.492 2.514 14.282 1.00 54.12 351 GLY A O 1
ATOM 2829 N N . LYS A 1 352 ? -33.277 3.812 14.638 1.00 51.72 352 LYS A N 1
ATOM 2830 C CA . LYS A 1 352 ? -32.740 5.083 14.093 1.00 51.72 352 LYS A CA 1
ATOM 2831 C C . LYS A 1 352 ? -31.464 5.617 14.792 1.00 51.72 352 LYS A C 1
ATOM 2833 O O . LYS A 1 352 ? -31.169 6.808 14.703 1.00 51.72 352 LYS A O 1
ATOM 2838 N N . GLN A 1 353 ? -30.730 4.786 15.525 1.00 57.66 353 GLN A N 1
ATOM 2839 C CA . GLN A 1 353 ? -29.459 5.123 16.150 1.00 57.66 353 GLN A CA 1
ATOM 2840 C C . GLN A 1 353 ? -28.307 4.878 15.169 1.00 57.66 353 GLN A C 1
ATOM 2842 O O . GLN A 1 353 ? -28.348 3.990 14.323 1.00 57.66 353 GLN A O 1
ATOM 2847 N N . THR A 1 354 ? -27.267 5.706 15.243 1.00 63.19 354 THR A N 1
ATOM 2848 C CA . THR A 1 354 ? -26.076 5.528 14.408 1.00 63.19 354 THR A CA 1
ATOM 2849 C C . THR A 1 354 ? -25.316 4.269 14.839 1.00 63.19 354 THR A C 1
ATOM 2851 O O . THR A 1 354 ? -25.281 3.956 16.025 1.00 63.19 354 THR A O 1
ATOM 2854 N N . ALA A 1 355 ? -24.644 3.586 13.902 1.00 57.91 355 ALA A N 1
ATOM 2855 C CA . ALA A 1 355 ? -23.794 2.408 14.164 1.00 57.91 355 ALA A CA 1
ATOM 2856 C C . ALA A 1 355 ? -22.867 2.579 15.369 1.00 57.91 355 ALA A C 1
ATOM 2858 O O . ALA A 1 355 ? -22.733 1.724 16.236 1.00 57.91 355 ALA A O 1
ATOM 2859 N N . ALA A 1 356 ? -22.264 3.761 15.409 1.00 61.59 356 ALA A N 1
ATOM 2860 C CA . ALA A 1 356 ? -21.411 4.244 16.468 1.00 61.59 356 ALA A CA 1
ATOM 2861 C C . ALA A 1 356 ? -22.111 4.249 17.836 1.00 61.59 356 ALA A C 1
ATOM 2863 O O . ALA A 1 356 ? -21.529 3.815 18.822 1.00 61.59 356 ALA A O 1
ATOM 2864 N N . GLY A 1 357 ? -23.360 4.720 17.895 1.00 66.69 357 GLY A N 1
ATOM 2865 C CA . GLY A 1 357 ? -24.163 4.732 19.116 1.00 66.69 357 GLY A CA 1
ATOM 2866 C C . GLY A 1 357 ? -24.543 3.329 19.580 1.00 66.69 357 GLY A C 1
ATOM 2867 O O . GLY A 1 357 ? -24.476 3.056 20.770 1.00 66.69 357 GLY A O 1
ATOM 2868 N N . LEU A 1 358 ? -24.852 2.432 18.644 1.00 65.31 358 LEU A N 1
ATOM 2869 C CA . LEU A 1 358 ? -25.200 1.041 18.934 1.00 65.31 358 LEU A CA 1
ATOM 2870 C C . LEU A 1 358 ? -24.006 0.236 19.460 1.00 65.31 358 LEU A C 1
ATOM 2872 O O . LEU A 1 358 ? -24.109 -0.396 20.504 1.00 65.31 358 LEU A O 1
ATOM 2876 N N . ALA A 1 359 ? -22.844 0.329 18.808 1.00 67.12 359 ALA A N 1
ATOM 2877 C CA . ALA A 1 359 ? -21.614 -0.291 19.306 1.00 67.12 359 ALA A CA 1
ATOM 2878 C C . ALA A 1 359 ? -21.197 0.285 20.672 1.00 67.12 359 ALA A C 1
ATOM 2880 O O . ALA A 1 359 ? -20.778 -0.442 21.568 1.00 67.12 359 ALA A O 1
ATOM 2881 N N . SER A 1 360 ? -21.366 1.597 20.855 1.00 71.12 360 SER A N 1
ATOM 2882 C CA . SER A 1 360 ? -21.119 2.279 22.127 1.00 71.12 360 SER A CA 1
ATOM 2883 C C . SER A 1 360 ? -22.075 1.807 23.237 1.00 71.12 360 SER A C 1
ATOM 2885 O O . SER A 1 360 ? -21.643 1.682 24.384 1.00 71.12 360 SER A O 1
ATOM 2887 N N . ALA A 1 361 ? -23.339 1.516 22.908 1.00 74.75 361 ALA A N 1
ATOM 2888 C CA . ALA A 1 361 ? -24.338 0.978 23.831 1.00 74.75 361 ALA A CA 1
ATOM 2889 C C . ALA A 1 361 ? -24.068 -0.490 24.186 1.00 74.75 361 ALA A C 1
ATOM 2891 O O . ALA A 1 361 ? -24.062 -0.822 25.366 1.00 74.75 361 ALA A O 1
ATOM 2892 N N . ALA A 1 362 ? -23.746 -1.332 23.200 1.00 72.94 362 ALA A N 1
ATOM 2893 C CA . ALA A 1 362 ? -23.369 -2.728 23.428 1.00 72.94 362 ALA A CA 1
ATOM 2894 C C . ALA A 1 362 ? -22.134 -2.845 24.340 1.00 72.94 362 ALA A C 1
ATOM 2896 O O . ALA A 1 362 ? -22.079 -3.705 25.213 1.00 72.94 362 ALA A O 1
ATOM 2897 N N . LEU A 1 363 ? -21.162 -1.936 24.191 1.00 74.75 363 LEU A N 1
ATOM 2898 C CA . LEU A 1 363 ? -20.011 -1.863 25.094 1.00 74.75 363 LEU A CA 1
ATOM 2899 C C . LEU A 1 363 ? -20.378 -1.395 26.512 1.00 74.75 363 LEU A C 1
ATOM 2901 O O . LEU A 1 363 ? -19.698 -1.797 27.451 1.00 74.75 363 LEU A O 1
ATOM 2905 N N . GLU A 1 364 ? -21.410 -0.559 26.697 1.00 75.00 364 GLU A N 1
ATOM 2906 C CA . GLU A 1 364 ? -21.908 -0.257 28.053 1.00 75.00 364 GLU A CA 1
ATOM 2907 C C . GLU A 1 364 ? -22.646 -1.439 28.668 1.00 75.00 364 GLU A C 1
ATOM 2909 O O . GLU A 1 364 ? -22.440 -1.732 29.838 1.00 75.00 364 GLU A O 1
ATOM 2914 N N . GLU A 1 365 ? -23.483 -2.128 27.897 1.00 76.25 365 GLU A N 1
ATOM 2915 C CA . GLU A 1 365 ? -24.203 -3.308 28.377 1.00 76.25 365 GLU A CA 1
ATOM 2916 C C . GLU A 1 365 ? -23.226 -4.402 28.825 1.00 76.25 365 GLU A C 1
ATOM 2918 O O . GLU A 1 365 ? -23.316 -4.891 29.948 1.00 76.25 365 GLU A O 1
ATOM 2923 N N . ALA A 1 366 ? -22.215 -4.700 28.003 1.00 74.00 366 ALA A N 1
ATOM 2924 C CA . ALA A 1 366 ? -21.165 -5.657 28.341 1.00 74.00 366 ALA A CA 1
ATOM 2925 C C . ALA A 1 366 ? -20.392 -5.266 29.613 1.00 74.00 366 ALA A C 1
ATOM 2927 O O . ALA A 1 366 ? -20.115 -6.112 30.458 1.00 74.00 366 ALA A O 1
ATOM 2928 N N . LYS A 1 367 ? -20.078 -3.976 29.770 1.00 77.38 367 LYS A N 1
ATOM 2929 C CA . LYS A 1 367 ? -19.411 -3.443 30.962 1.00 77.38 367 LYS A CA 1
ATOM 2930 C C . LYS A 1 367 ? -20.290 -3.541 32.215 1.00 77.38 367 LYS A C 1
ATOM 2932 O O . LYS A 1 367 ? -19.764 -3.799 33.291 1.00 77.38 367 LYS A O 1
ATOM 2937 N N . ASN A 1 368 ? -21.597 -3.309 32.105 1.00 76.88 368 ASN A N 1
ATOM 2938 C CA . ASN A 1 368 ? -22.509 -3.442 33.244 1.00 76.88 368 ASN A CA 1
ATOM 2939 C C . ASN A 1 368 ? -22.613 -4.904 33.695 1.00 76.88 368 ASN A C 1
ATOM 2941 O O . ASN A 1 368 ? -22.536 -5.165 34.889 1.00 76.88 368 ASN A O 1
ATOM 2945 N N . ASN A 1 369 ? -22.669 -5.848 32.750 1.00 76.12 369 ASN A N 1
ATOM 2946 C CA . ASN A 1 369 ? -22.686 -7.280 33.058 1.00 76.12 369 ASN A CA 1
ATOM 2947 C C . ASN A 1 369 ? -21.383 -7.755 33.738 1.00 76.12 369 ASN A C 1
ATOM 2949 O O . ASN A 1 369 ? -21.434 -8.637 34.586 1.00 76.12 369 ASN A O 1
ATOM 2953 N N . GLU A 1 370 ? -20.227 -7.159 33.411 1.00 75.38 370 GLU A N 1
ATOM 2954 C CA . GLU A 1 370 ? -18.937 -7.428 34.081 1.00 75.38 370 GLU A CA 1
ATOM 2955 C C . GLU A 1 370 ? -18.907 -6.940 35.544 1.00 75.38 370 GLU A C 1
ATOM 2957 O O . GLU A 1 370 ? -18.146 -7.464 36.345 1.00 75.38 370 GLU A O 1
ATOM 2962 N N . LEU A 1 371 ? -19.713 -5.936 35.911 1.00 68.31 371 LEU A N 1
ATOM 2963 C CA . LEU A 1 371 ? -19.788 -5.427 37.289 1.00 68.31 371 LEU A CA 1
ATOM 2964 C C . LEU A 1 371 ? -20.769 -6.213 38.173 1.00 68.31 371 LEU A C 1
ATOM 2966 O O . LEU A 1 371 ? -20.725 -6.069 39.395 1.00 68.31 371 LEU A O 1
ATOM 2970 N N . GLU A 1 372 ? -21.675 -6.983 37.568 1.00 69.62 372 GLU A N 1
ATOM 2971 C CA . GLU A 1 372 ? -22.704 -7.762 38.269 1.00 69.62 372 GLU A CA 1
ATOM 2972 C C . GLU A 1 372 ? -22.299 -9.224 38.531 1.00 69.62 372 GLU A C 1
ATOM 2974 O O . GLU A 1 372 ? -22.899 -9.863 39.399 1.00 69.62 372 GLU A O 1
ATOM 2979 N N . GLY A 1 373 ? -21.302 -9.747 37.807 1.00 60.56 373 GLY A N 1
ATOM 2980 C CA . GLY A 1 373 ? -20.714 -11.082 38.003 1.00 60.56 373 GLY A CA 1
ATOM 2981 C C . GLY A 1 373 ? -19.387 -11.027 38.742 1.00 60.56 373 GLY A C 1
ATOM 2982 O O . GLY A 1 373 ? -19.143 -11.953 39.551 1.00 60.56 373 GLY A O 1
#